Protein AF-0000000068389811 (afdb_homodimer)

Organism: Agrobacterium fabrum (strain C58 / ATCC 33970) (NCBI:txid176299)

Sequence (336 aa):
MSVGRVLLSAFLSLMWLSCAQAGTIAKPQGKPILTISGNITNTNAEGAAQFDRDMLEALGMETVETTTPWHDGRVRFDGVSLAKLMDIVGAKGTSVTAVALNDYVSTIPIEDFKKFNVILAIKLDGNYMTVREKGPLFVIYPYDSDPELQKQTYYSRSAWQVAKLIVEMSVGRVLLSAFLSLMWLSCAQAGTIAKPQGKPILTISGNITNTNAEGAAQFDRDMLEALGMETVETTTPWHDGRVRFDGVSLAKLMDIVGAKGTSVTAVALNDYVSTIPIEDFKKFNVILAIKLDGNYMTVREKGPLFVIYPYDSDPELQKQTYYSRSAWQVAKLIVE

Solvent-accessible surface area (backbone atoms only — not comparable to full-atom values): 18149 Å² total; per-residue (Å²): 138,85,79,76,82,78,76,80,78,80,80,78,79,79,79,78,75,78,71,76,72,54,56,75,48,72,66,54,88,60,71,65,56,35,39,39,32,60,38,51,54,24,39,53,45,94,74,22,29,49,31,12,67,68,58,47,52,72,72,44,69,44,76,44,71,26,52,49,58,86,46,86,59,72,44,40,33,34,17,27,45,43,43,56,51,37,58,69,28,41,57,63,53,61,33,32,38,37,30,19,79,85,65,44,74,31,68,37,56,48,64,49,20,66,77,55,59,22,25,42,23,37,23,49,71,86,34,77,28,44,66,91,67,36,13,56,23,24,40,42,67,44,30,72,79,36,75,82,44,71,37,70,66,51,56,49,46,35,42,47,19,36,37,34,38,35,30,68,136,84,78,77,81,79,80,79,79,80,80,79,79,79,76,79,75,74,70,76,72,54,56,76,48,72,66,54,89,59,70,65,55,37,37,38,32,61,39,51,53,22,37,52,45,93,73,23,31,49,33,12,68,69,59,48,52,70,72,44,69,44,76,46,70,27,53,51,60,86,48,86,57,72,44,41,31,34,18,29,45,43,43,56,52,36,57,69,29,41,57,59,55,59,32,31,38,38,29,19,79,84,65,45,72,30,70,37,56,49,66,48,22,66,78,55,61,22,26,42,23,36,23,50,72,86,35,76,28,43,63,92,68,35,13,58,23,24,41,42,66,44,29,70,79,38,76,82,44,69,36,69,65,51,56,47,45,34,41,48,20,36,37,33,38,34,31,66

InterPro domains:
  IPR000572 Oxidoreductase, molybdopterin-binding domain [PF00174] (66-142)
  IPR036374 Oxidoreductase, molybdopterin-binding domain superfamily [G3DSA:3.90.420.10] (31-145)
  IPR036374 Oxidoreductase, molybdopterin-binding domain superfamily [SSF56524] (46-167)

pLDDT: mean 91.62, std 16.25, range [34.69, 99.0]

Nearest PDB structures (foldseek):
  7kou-assembly3_C  TM=9.919E-01  e=5.050E-27  Agrobacterium fabrum str. C58
  7rkb-assembly1_A  TM=9.880E-01  e=4.237E-22  Klebsiella pneumoniae subsp. pneumoniae SA1
  7kp2-assembly1_A  TM=9.209E-01  e=5.794E-14  Vibrio cholerae O1 biovar El Tor str. N16961
  7kom-assembly1_A  TM=9.185E-01  e=3.572E-13  Vibrio vulnificus CMCP6
  1ogp-assembly3_E  TM=7.228E-01  e=4.321E-06  Arabidopsis thaliana

Foldseek 3Di:
DPPPPPPPDPPPPPPPPPPPPLDEDDDDPDDFQEKEAAQFRYDPDDRIHTDDPVSFVVLPKDKAWADDPVDDPTKIFIGHQVLSVCVNRRFDAQWKWWQAPVRQIDIGGSVCRVVQVKGFTQDIRPHGADVVNLDNTWTDGNCVVDVVCVDPNNVSNTHGRTRYIYGD/DPPPPPPPDPPPPPPPPPPPPLDEDDDDPDDFQEKEAAQFRYDHDDRIHTDDPVSFVVLPKDKAWADDPVDDPIKIFIGHQPLSVCVNRRFDAQWKWWQAPVRQIDIGGSVCRVVQVKGFTQDIRPHGADVVNLDNTWTDGNCVVDVVCVDPNNVSNTHGRTRYIYGD

Radius of gyration: 29.86 Å; Cα contacts (8 Å, |Δi|>4): 702; chains: 2; bounding box: 71×106×104 Å

Structure (mmCIF, N/CA/C/O backbone):
data_AF-0000000068389811-model_v1
#
loop_
_entity.id
_entity.type
_entity.pdbx_description
1 polymer 'Oxidoreductase molybdopterin-binding domain-containing protein'
#
loop_
_atom_site.group_PDB
_atom_site.id
_atom_site.type_symbol
_atom_site.label_atom_id
_atom_site.label_alt_id
_atom_site.label_comp_id
_atom_site.label_asym_id
_atom_site.label_entity_id
_atom_site.label_seq_id
_atom_site.pdbx_PDB_ins_code
_atom_site.Cartn_x
_atom_site.Cartn_y
_atom_site.Cartn_z
_atom_site.occupancy
_atom_site.B_iso_or_equiv
_atom_site.auth_seq_id
_atom_site.auth_comp_id
_atom_site.auth_asym_id
_atom_site.auth_atom_id
_atom_site.pdbx_PDB_model_num
ATOM 1 N N . MET A 1 1 ? 35.062 -23.25 -81.688 1 34.69 1 MET A N 1
ATOM 2 C CA . MET A 1 1 ? 34.688 -22.234 -80.688 1 34.69 1 MET A CA 1
ATOM 3 C C . MET A 1 1 ? 33.469 -22.672 -79.875 1 34.69 1 MET A C 1
ATOM 5 O O . MET A 1 1 ? 32.344 -22.625 -80.375 1 34.69 1 MET A O 1
ATOM 9 N N . SER A 1 2 ? 33.625 -23.797 -78.938 1 42.5 2 SER A N 1
ATOM 10 C CA . SER A 1 2 ? 32.625 -24.453 -78.125 1 42.5 2 SER A CA 1
ATOM 11 C C . SER A 1 2 ? 32.125 -23.547 -77 1 42.5 2 SER A C 1
ATOM 13 O O . SER A 1 2 ? 32.906 -23.016 -76.25 1 42.5 2 SER A O 1
ATOM 15 N N . VAL A 1 3 ? 31.062 -22.75 -77.25 1 49.62 3 VAL A N 1
ATOM 16 C CA . VAL A 1 3 ? 30.328 -21.891 -76.375 1 49.62 3 VAL A CA 1
ATOM 17 C C . VAL A 1 3 ? 29.891 -22.688 -75.125 1 49.62 3 VAL A C 1
ATOM 19 O O . VAL A 1 3 ? 29.172 -23.672 -75.25 1 49.62 3 VAL A O 1
ATOM 22 N N . GLY A 1 4 ? 30.75 -22.75 -74.125 1 47.31 4 GLY A N 1
ATOM 23 C CA . GLY A 1 4 ? 30.438 -23.359 -72.812 1 47.31 4 GLY A CA 1
ATOM 24 C C . GLY A 1 4 ? 29.25 -22.703 -72.125 1 47.31 4 GLY A C 1
ATOM 25 O O . GLY A 1 4 ? 29.203 -21.484 -72 1 47.31 4 GLY A O 1
ATOM 26 N N . ARG A 1 5 ? 28.031 -23.25 -72.25 1 51.25 5 ARG A N 1
ATOM 27 C CA . ARG A 1 5 ? 26.812 -22.844 -71.5 1 51.25 5 ARG A CA 1
ATOM 28 C C . ARG A 1 5 ? 27.062 -22.766 -70 1 51.25 5 ARG A C 1
ATOM 30 O O . ARG A 1 5 ? 27.453 -23.75 -69.375 1 51.25 5 ARG A O 1
ATOM 37 N N . VAL A 1 6 ? 27.5 -21.609 -69.375 1 50.53 6 VAL A N 1
ATOM 38 C CA . VAL A 1 6 ? 27.578 -21.344 -67.938 1 50.53 6 VAL A CA 1
ATOM 39 C C . VAL A 1 6 ? 26.188 -21.484 -67.312 1 50.53 6 VAL A C 1
ATOM 41 O O . VAL A 1 6 ? 25.25 -20.797 -67.75 1 50.53 6 VAL A O 1
ATOM 44 N N . LEU A 1 7 ? 25.75 -22.656 -66.875 1 42.38 7 LEU A N 1
ATOM 45 C CA . LEU A 1 7 ? 24.5 -22.797 -66.125 1 42.38 7 LEU A CA 1
ATOM 46 C C . LEU A 1 7 ? 24.547 -22 -64.812 1 42.38 7 LEU A C 1
ATOM 48 O O . LEU A 1 7 ? 25.484 -22.156 -64.062 1 42.38 7 LEU A O 1
ATOM 52 N N . LEU A 1 8 ? 24.062 -20.781 -64.75 1 50.78 8 LEU A N 1
ATOM 53 C CA . LEU A 1 8 ? 23.875 -19.984 -63.5 1 50.78 8 LEU A CA 1
ATOM 54 C C . LEU A 1 8 ? 22.969 -20.703 -62.531 1 50.78 8 LEU A C 1
ATOM 56 O O . LEU A 1 8 ? 21.828 -21.031 -62.844 1 50.78 8 LEU A O 1
ATOM 60 N N . SER A 1 9 ? 23.516 -21.484 -61.594 1 54.09 9 SER A N 1
ATOM 61 C CA . SER A 1 9 ? 22.734 -22.062 -60.5 1 54.09 9 SER A CA 1
ATOM 62 C C . SER A 1 9 ? 22.109 -20.984 -59.625 1 54.09 9 SER A C 1
ATOM 64 O O . SER A 1 9 ? 22.812 -20.109 -59.125 1 54.09 9 SER A O 1
ATOM 66 N N . ALA A 1 10 ? 20.859 -20.594 -59.75 1 53.94 10 ALA A N 1
ATOM 67 C CA . ALA A 1 10 ? 20.094 -19.734 -58.875 1 53.94 10 ALA A CA 1
ATOM 68 C C . ALA A 1 10 ? 20.031 -20.312 -57.469 1 53.94 10 ALA A C 1
ATOM 70 O O . ALA A 1 10 ? 19.516 -21.422 -57.25 1 53.94 10 ALA A O 1
ATOM 71 N N . PHE A 1 11 ? 20.922 -19.906 -56.5 1 55.22 11 PHE A N 1
ATOM 72 C CA . PHE A 1 11 ? 20.844 -20.188 -55.062 1 55.22 11 PHE A CA 1
ATOM 73 C C . PHE A 1 11 ? 19.578 -19.594 -54.469 1 55.22 11 PHE A C 1
ATOM 75 O O . PHE A 1 11 ? 19.469 -18.375 -54.344 1 55.22 11 PHE A O 1
ATOM 82 N N . LEU A 1 12 ? 18.422 -20.266 -54.531 1 52.75 12 LEU A N 1
ATOM 83 C CA . LEU A 1 12 ? 17.234 -19.844 -53.781 1 52.75 12 LEU A CA 1
ATOM 84 C C . LEU A 1 12 ? 17.516 -19.859 -52.281 1 52.75 12 LEU A C 1
ATOM 86 O O . LEU A 1 12 ? 17.75 -20.938 -51.719 1 52.75 12 LEU A O 1
ATOM 90 N N . SER A 1 13 ? 17.875 -18.781 -51.625 1 57.94 13 SER A N 1
ATOM 91 C CA . SER A 1 13 ? 18 -18.625 -50.188 1 57.94 13 SER A CA 1
ATOM 92 C C . SER A 1 13 ? 16.641 -18.812 -49.5 1 57.94 13 SER A C 1
ATOM 94 O O . SER A 1 13 ? 15.711 -18.047 -49.719 1 57.94 13 SER A O 1
ATOM 96 N N . LEU A 1 14 ? 16.281 -20.062 -49.125 1 55.38 14 LEU A N 1
ATOM 97 C CA . LEU A 1 14 ? 15.125 -20.297 -48.25 1 55.38 14 LEU A CA 1
ATOM 98 C C . LEU A 1 14 ? 15.266 -19.547 -46.938 1 55.38 14 LEU A C 1
ATOM 100 O O . LEU A 1 14 ? 16.156 -19.859 -46.125 1 55.38 14 LEU A O 1
ATOM 104 N N . MET A 1 15 ? 14.82 -18.328 -46.75 1 55.09 15 MET A N 1
ATOM 105 C CA . MET A 1 15 ? 14.672 -17.594 -45.469 1 55.09 15 MET A CA 1
ATOM 106 C C . MET A 1 15 ? 13.797 -18.375 -44.5 1 55.09 15 MET A C 1
ATOM 108 O O . MET A 1 15 ? 12.602 -18.547 -44.719 1 55.09 15 MET A O 1
ATOM 112 N N . TRP A 1 16 ? 14.352 -19.297 -43.656 1 51.31 16 TRP A N 1
ATOM 113 C CA . TRP A 1 16 ? 13.672 -19.891 -42.531 1 51.31 16 TRP A CA 1
ATOM 114 C C . TRP A 1 16 ? 13.102 -18.812 -41.594 1 51.31 16 TRP A C 1
ATOM 116 O O . TRP A 1 16 ? 13.852 -18.094 -40.938 1 51.31 16 TRP A O 1
ATOM 126 N N . LEU A 1 17 ? 11.938 -18.234 -41.875 1 51.5 17 LEU A N 1
ATOM 127 C CA . LEU A 1 17 ? 11.211 -17.453 -40.875 1 51.5 17 LEU A CA 1
ATOM 128 C C . LEU A 1 17 ? 11.047 -18.25 -39.562 1 51.5 17 LEU A C 1
ATOM 130 O O . LEU A 1 17 ? 10.352 -19.281 -39.562 1 51.5 17 LEU A O 1
ATOM 13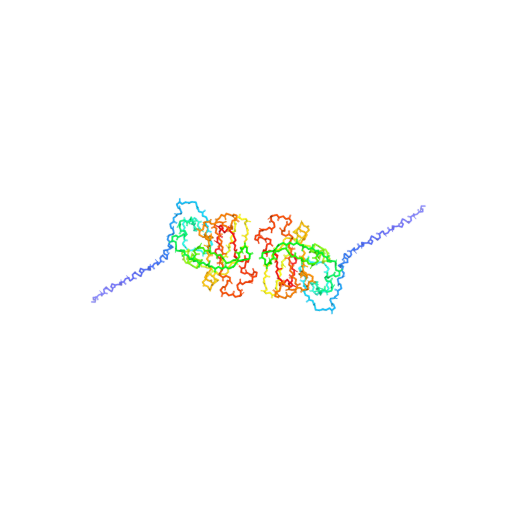4 N N . SER A 1 18 ? 11.992 -18.25 -38.656 1 50.56 18 SER A N 1
ATOM 135 C CA . SER A 1 18 ? 11.758 -18.719 -37.312 1 50.56 18 SER A CA 1
ATOM 136 C C . SER A 1 18 ? 10.453 -18.172 -36.75 1 50.56 18 SER A C 1
ATOM 138 O O . SER A 1 18 ? 10.367 -17 -36.375 1 50.56 18 SER A O 1
ATOM 140 N N . CYS A 1 19 ? 9.359 -18.672 -37.031 1 47.38 19 CYS A N 1
ATOM 141 C CA . CYS A 1 19 ? 8.18 -18.359 -36.219 1 47.38 19 CYS A CA 1
ATOM 142 C C . CYS A 1 19 ? 8.438 -18.641 -34.75 1 47.38 19 CYS A C 1
ATOM 144 O O . CYS A 1 19 ? 8.656 -19.797 -34.375 1 47.38 19 CYS A O 1
ATOM 146 N N . ALA A 1 20 ? 9.078 -17.766 -34 1 50 20 ALA A N 1
ATOM 147 C CA . ALA A 1 20 ? 9.07 -17.891 -32.531 1 50 20 ALA A CA 1
ATOM 148 C C . ALA A 1 20 ? 7.758 -18.5 -32.062 1 50 20 ALA A C 1
ATOM 150 O O . ALA A 1 20 ? 6.691 -17.906 -32.219 1 50 20 ALA A O 1
ATOM 151 N N . GLN A 1 21 ? 7.605 -19.828 -31.984 1 50.16 21 GLN A N 1
ATOM 152 C CA . GLN A 1 21 ? 6.445 -20.547 -31.453 1 50.16 21 GLN A CA 1
ATOM 153 C C . GLN A 1 21 ? 6.023 -19.969 -30.109 1 50.16 21 GLN A C 1
ATOM 155 O O . GLN A 1 21 ? 6.836 -19.875 -29.188 1 50.16 21 GLN A O 1
ATOM 160 N N . ALA A 1 22 ? 5.18 -18.891 -30.094 1 56.91 22 ALA A N 1
ATOM 161 C CA . ALA A 1 22 ? 4.465 -18.625 -28.859 1 56.91 22 ALA A CA 1
ATOM 162 C C . ALA A 1 22 ? 4.113 -19.938 -28.141 1 56.91 22 ALA A C 1
ATOM 164 O O . ALA A 1 22 ? 3.516 -20.828 -28.734 1 56.91 22 ALA A O 1
ATOM 165 N N . GLY A 1 23 ? 4.957 -20.391 -27.188 1 65.44 23 GLY A N 1
ATOM 166 C CA . GLY A 1 23 ? 4.605 -21.609 -26.469 1 65.44 23 GLY A CA 1
ATOM 167 C C . GLY A 1 23 ? 3.16 -21.625 -26.016 1 65.44 23 GLY A C 1
ATOM 168 O O . GLY A 1 23 ? 2.529 -20.578 -25.859 1 65.44 23 GLY A O 1
ATOM 169 N N . THR A 1 24 ? 2.477 -22.672 -26.266 1 83.94 24 THR A N 1
ATOM 170 C CA . THR A 1 24 ? 1.058 -22.797 -25.938 1 83.94 24 THR A CA 1
ATOM 171 C C . THR A 1 24 ? 0.867 -23.234 -24.5 1 83.94 24 THR A C 1
ATOM 173 O O . THR A 1 24 ? 1.521 -24.172 -24.031 1 83.94 24 THR A O 1
ATOM 176 N N . ILE A 1 25 ? 0.219 -22.453 -23.609 1 93.44 25 ILE A N 1
ATOM 177 C CA . ILE A 1 25 ? -0.235 -22.797 -22.266 1 93.44 25 ILE A CA 1
ATOM 178 C C . ILE A 1 25 ? -1.556 -23.562 -22.359 1 93.44 25 ILE A C 1
ATOM 180 O O . ILE A 1 25 ? -2.434 -23.203 -23.141 1 93.44 25 ILE A O 1
ATOM 184 N N . ALA A 1 26 ? -1.635 -24.672 -21.672 1 94.75 26 ALA A N 1
ATOM 185 C CA . ALA A 1 26 ? -2.887 -25.422 -21.641 1 94.75 26 ALA A CA 1
ATOM 186 C C . ALA A 1 26 ? -4.039 -24.547 -21.156 1 94.75 26 ALA A C 1
ATOM 188 O O . ALA A 1 26 ? -3.83 -23.578 -20.422 1 94.75 26 ALA A O 1
ATOM 189 N N . LYS A 1 27 ? -5.246 -24.875 -21.516 1 96.81 27 LYS A N 1
ATOM 190 C CA . LYS A 1 27 ? -6.43 -24.203 -20.984 1 96.81 27 LYS A CA 1
ATOM 191 C C . LYS A 1 27 ? -6.805 -24.734 -19.609 1 96.81 27 LYS A C 1
ATOM 193 O O . LYS A 1 27 ? -6.668 -25.938 -19.344 1 96.81 27 LYS A O 1
ATOM 198 N N . PRO A 1 28 ? -7.328 -23.812 -18.797 1 98.12 28 PRO A N 1
ATOM 199 C CA . PRO A 1 28 ? -7.758 -24.328 -17.484 1 98.12 28 PRO A CA 1
ATOM 200 C C . PRO A 1 28 ? -8.891 -25.344 -17.594 1 98.12 28 PRO A C 1
ATOM 202 O O . PRO A 1 28 ? -9.758 -25.219 -18.453 1 98.12 28 PRO A O 1
ATOM 205 N N . GLN A 1 29 ? -8.852 -26.312 -16.75 1 97.88 29 GLN A N 1
ATOM 206 C CA . GLN A 1 29 ? -9.93 -27.297 -16.672 1 97.88 29 GLN A CA 1
ATOM 207 C C . GLN A 1 29 ? -10.945 -26.906 -15.617 1 97.88 29 GLN A C 1
ATOM 209 O O . GLN A 1 29 ? -12.133 -27.234 -15.734 1 97.88 29 GLN A O 1
ATOM 214 N N . GLY A 1 30 ? -10.445 -26.297 -14.539 1 98.19 30 GLY A N 1
ATOM 215 C CA . GLY A 1 30 ? -11.305 -25.766 -13.5 1 98.19 30 GLY A CA 1
ATOM 216 C C . GLY A 1 30 ? -11.539 -24.266 -13.641 1 98.19 30 GLY A C 1
ATOM 217 O O . GLY A 1 30 ? -11.258 -23.688 -14.688 1 98.19 30 GLY A O 1
ATOM 218 N N . LYS A 1 31 ? -12.086 -23.656 -12.625 1 97.81 31 LYS A N 1
ATOM 219 C CA . LYS A 1 31 ? -12.336 -22.219 -12.617 1 97.81 31 LYS A CA 1
ATOM 220 C C . LYS A 1 31 ? -11.023 -21.438 -12.609 1 97.81 31 LYS A C 1
ATOM 222 O O . LYS A 1 31 ? -10.172 -21.656 -11.742 1 97.81 31 LYS A O 1
ATOM 227 N N . PRO A 1 32 ? -10.867 -20.578 -13.594 1 98.69 32 PRO A N 1
ATOM 228 C CA . PRO A 1 32 ? -9.656 -19.75 -13.547 1 98.69 32 PRO A CA 1
ATOM 229 C C . PRO A 1 32 ? -9.609 -18.844 -12.32 1 98.69 32 PRO A C 1
ATOM 231 O O . PRO A 1 32 ? -10.625 -18.234 -11.961 1 98.69 32 PRO A O 1
ATOM 234 N N . ILE A 1 33 ? -8.445 -18.734 -11.688 1 98.88 33 ILE A N 1
ATOM 235 C CA . ILE A 1 33 ? -8.32 -17.859 -10.516 1 98.88 33 ILE A CA 1
ATOM 236 C C . ILE A 1 33 ? -7.266 -16.797 -10.773 1 98.88 33 ILE A C 1
ATOM 238 O O . ILE A 1 33 ? -7.082 -15.891 -9.953 1 98.88 33 ILE A O 1
ATOM 242 N N . LEU A 1 34 ? -6.543 -16.875 -11.93 1 98.94 34 LEU A N 1
ATOM 243 C CA . LEU A 1 34 ? -5.555 -15.875 -12.32 1 98.94 34 LEU A CA 1
ATOM 244 C C . LEU A 1 34 ? -5.609 -15.602 -13.82 1 98.94 34 LEU A C 1
ATOM 246 O O . LEU A 1 34 ? -5.68 -16.531 -14.617 1 98.94 34 LEU A O 1
ATOM 250 N N . THR A 1 35 ? -5.641 -14.406 -14.156 1 98.94 35 THR A N 1
ATOM 251 C CA . THR A 1 35 ? -5.469 -13.984 -15.539 1 98.94 35 THR A CA 1
ATOM 252 C C . THR A 1 35 ? -4.238 -13.094 -15.688 1 98.94 35 THR A C 1
ATOM 254 O O . THR A 1 35 ? -4.082 -12.125 -14.938 1 98.94 35 THR A O 1
ATOM 257 N N . ILE A 1 36 ? -3.338 -13.43 -16.562 1 98.94 36 ILE A N 1
ATOM 258 C CA . ILE A 1 36 ? -2.168 -12.617 -16.875 1 98.94 36 ILE A CA 1
ATOM 259 C C . ILE A 1 36 ? -2.299 -12.055 -18.297 1 98.94 36 ILE A C 1
ATOM 261 O O . ILE A 1 36 ? -2.619 -12.789 -19.234 1 98.94 36 ILE A O 1
ATOM 265 N N . SER A 1 37 ? -2.117 -10.805 -18.438 1 98.88 37 SER A N 1
ATOM 266 C CA . SER A 1 37 ? -2.238 -10.164 -19.734 1 98.88 37 SER A CA 1
ATOM 267 C C . SER A 1 37 ? -1.157 -9.102 -19.938 1 98.88 37 SER A C 1
ATOM 269 O O . SER A 1 37 ? -0.212 -9.023 -19.141 1 98.88 37 SER A O 1
ATOM 271 N N . GLY A 1 38 ? -1.29 -8.289 -21 1 98.75 38 GLY A N 1
ATOM 272 C CA . GLY A 1 38 ? -0.292 -7.285 -21.328 1 98.75 38 GLY A CA 1
ATOM 273 C C . GLY A 1 38 ? 0.795 -7.805 -22.25 1 98.75 38 GLY A C 1
ATOM 274 O O . GLY A 1 38 ? 0.51 -8.508 -23.219 1 98.75 38 GLY A O 1
ATOM 275 N N . ASN A 1 39 ? 2.072 -7.41 -21.969 1 98.69 39 ASN A N 1
ATOM 276 C CA . ASN A 1 39 ? 3.209 -7.754 -22.812 1 98.69 39 ASN A CA 1
ATOM 277 C C . ASN A 1 39 ? 3.689 -9.18 -22.547 1 98.69 39 ASN A C 1
ATOM 279 O O . ASN A 1 39 ? 4.777 -9.383 -22 1 98.69 39 ASN A O 1
ATOM 283 N N . ILE A 1 40 ? 2.861 -10.164 -23.031 1 98.56 40 ILE A N 1
ATOM 284 C CA . ILE A 1 40 ? 3.195 -11.578 -22.891 1 98.56 40 ILE A CA 1
ATOM 285 C C . ILE A 1 40 ? 3.141 -12.25 -24.266 1 98.56 40 ILE A C 1
ATOM 287 O O . ILE A 1 40 ? 2.424 -11.789 -25.156 1 98.56 40 ILE A O 1
ATOM 291 N N . THR A 1 41 ? 3.879 -13.344 -24.359 1 98 41 THR A N 1
ATOM 292 C CA . THR A 1 41 ? 3.973 -13.977 -25.672 1 98 41 THR A CA 1
ATOM 293 C C . THR A 1 41 ? 3.252 -15.328 -25.672 1 98 41 THR A C 1
ATOM 295 O O . THR A 1 41 ? 2.895 -15.844 -26.734 1 98 41 THR A O 1
ATOM 298 N N . ASN A 1 42 ? 3.096 -15.992 -24.547 1 98.25 42 ASN A N 1
ATOM 299 C CA . ASN A 1 42 ? 2.416 -17.281 -24.438 1 98.25 42 ASN A CA 1
ATOM 300 C C . ASN A 1 42 ? 1.019 -17.125 -23.844 1 98.25 42 ASN A C 1
ATOM 302 O O . ASN A 1 42 ? 0.862 -16.578 -22.75 1 98.25 42 ASN A O 1
ATOM 306 N N . THR A 1 43 ? 0.002 -17.5 -24.578 1 97.69 43 THR A N 1
ATOM 307 C CA . THR A 1 43 ? -1.376 -17.281 -24.156 1 97.69 43 THR A CA 1
ATOM 308 C C . THR A 1 43 ? -2.201 -18.562 -24.328 1 97.69 43 THR A C 1
ATOM 310 O O . THR A 1 43 ? -1.761 -19.5 -24.969 1 97.69 43 THR A O 1
ATOM 313 N N . ASN A 1 44 ? -3.318 -18.609 -23.641 1 98.19 44 ASN A N 1
ATOM 314 C CA . ASN A 1 44 ? -4.293 -19.672 -23.828 1 98.19 44 ASN A CA 1
ATOM 315 C C . ASN A 1 44 ? -5.719 -19.141 -23.859 1 98.19 44 ASN A C 1
ATOM 317 O O . ASN A 1 44 ? -6.684 -19.891 -23.766 1 98.19 44 ASN A O 1
ATOM 321 N N . ALA A 1 45 ? -5.852 -17.875 -23.797 1 96.19 45 ALA A N 1
ATOM 322 C CA . ALA A 1 45 ? -7.066 -17.094 -24.016 1 96.19 45 ALA A CA 1
ATOM 323 C C . ALA A 1 45 ? -6.777 -15.867 -24.875 1 96.19 45 ALA A C 1
ATOM 325 O O . ALA A 1 45 ? -5.617 -15.57 -25.172 1 96.19 45 ALA A O 1
ATOM 326 N N . GLU A 1 46 ? -7.797 -15.242 -25.359 1 94.5 46 GLU A N 1
ATOM 327 C CA . GLU A 1 46 ? -7.605 -14.07 -26.203 1 94.5 46 GLU A CA 1
ATOM 328 C C . GLU A 1 46 ? -6.797 -12.992 -25.484 1 94.5 46 GLU A C 1
ATOM 330 O O . GLU A 1 46 ? -7.305 -12.336 -24.578 1 94.5 46 GLU A O 1
ATOM 335 N N . GLY A 1 47 ? -5.547 -12.891 -25.859 1 95.44 47 GLY A N 1
ATOM 336 C CA . GLY A 1 47 ? -4.66 -11.867 -25.344 1 95.44 47 GLY A CA 1
ATOM 337 C C . GLY A 1 47 ? -4.273 -12.086 -23.891 1 95.44 47 GLY A C 1
ATOM 338 O O . GLY A 1 47 ? -3.812 -11.164 -23.219 1 95.44 47 GLY A O 1
ATOM 339 N N . ALA A 1 48 ? -4.508 -13.281 -23.453 1 98.38 48 ALA A N 1
ATOM 340 C CA . ALA A 1 48 ? -4.27 -13.508 -22.031 1 98.38 48 ALA A CA 1
ATOM 341 C C . ALA A 1 48 ? -3.914 -14.961 -21.75 1 98.38 48 ALA A C 1
ATOM 343 O O . ALA A 1 48 ? -4.074 -15.82 -22.625 1 98.38 48 ALA A O 1
ATOM 344 N N . ALA A 1 49 ? -3.328 -15.188 -20.625 1 98.75 49 ALA A N 1
ATOM 345 C CA . ALA A 1 49 ? -3.129 -16.516 -20.047 1 98.75 49 ALA A CA 1
ATOM 346 C C . ALA A 1 49 ? -3.943 -16.688 -18.766 1 98.75 49 ALA A C 1
ATOM 348 O O . ALA A 1 49 ? -3.84 -15.875 -17.844 1 98.75 49 ALA A O 1
ATOM 349 N N . GLN A 1 50 ? -4.719 -17.703 -18.703 1 98.88 50 GLN A N 1
ATOM 350 C CA . GLN A 1 50 ? -5.547 -18 -17.547 1 98.88 50 GLN A CA 1
ATOM 351 C C . GLN A 1 50 ? -5.086 -19.266 -16.844 1 98.88 50 GLN A C 1
ATOM 353 O O . GLN A 1 50 ? -4.695 -20.234 -17.5 1 98.88 50 GLN A O 1
ATOM 358 N N . PHE A 1 51 ? -5.148 -19.219 -15.547 1 98.88 51 PHE A N 1
ATOM 359 C CA . PHE A 1 51 ? -4.695 -20.344 -14.75 1 98.88 51 PHE A CA 1
ATOM 360 C C . PHE A 1 51 ? -5.734 -20.719 -13.695 1 98.88 51 PHE A C 1
ATOM 362 O O . PHE A 1 51 ? -6.25 -19.844 -12.992 1 98.88 51 PHE A O 1
ATOM 369 N N . ASP A 1 52 ? -6.082 -21.984 -13.641 1 98.81 52 ASP A N 1
ATOM 370 C CA . ASP A 1 52 ? -6.773 -22.484 -12.461 1 98.81 52 ASP A CA 1
ATOM 371 C C . ASP A 1 52 ? -5.777 -22.953 -11.398 1 98.81 52 ASP A C 1
ATOM 373 O O . ASP A 1 52 ? -4.562 -22.891 -11.609 1 98.81 52 ASP A O 1
ATOM 377 N N . ARG A 1 53 ? -6.273 -23.297 -10.281 1 98.75 53 ARG A N 1
ATOM 378 C CA . ARG A 1 53 ? -5.406 -23.625 -9.156 1 98.75 53 ARG A CA 1
ATOM 379 C C . ARG A 1 53 ? -4.477 -24.797 -9.492 1 98.75 53 ARG A C 1
ATOM 381 O O . ARG A 1 53 ? -3.281 -24.75 -9.203 1 98.75 53 ARG A O 1
ATOM 388 N N . ASP A 1 54 ? -4.98 -25.859 -10.102 1 98.38 54 ASP A N 1
ATOM 389 C CA . ASP A 1 54 ? -4.195 -27.047 -10.445 1 98.38 54 ASP A CA 1
ATOM 390 C C . ASP A 1 54 ? -3.043 -26.688 -11.375 1 98.38 54 ASP A C 1
ATOM 392 O O . ASP A 1 54 ? -1.931 -27.188 -11.219 1 98.38 54 ASP A O 1
ATOM 396 N N . MET A 1 55 ? -3.33 -25.859 -12.32 1 98.5 55 MET A N 1
ATOM 397 C CA . MET A 1 55 ? -2.299 -25.406 -13.258 1 98.5 55 MET A CA 1
ATOM 398 C C . MET A 1 55 ? -1.17 -24.703 -12.523 1 98.5 55 MET A C 1
ATOM 400 O O . MET A 1 55 ? 0.007 -24.938 -12.805 1 98.5 55 MET A O 1
ATOM 404 N N . LEU A 1 56 ? -1.528 -23.812 -11.617 1 98.75 56 LEU A N 1
ATOM 405 C CA . LEU A 1 56 ? -0.521 -23.078 -10.875 1 98.75 56 LEU A CA 1
ATOM 406 C C . LEU A 1 56 ? 0.337 -24.016 -10.031 1 98.75 56 LEU A C 1
ATOM 408 O O . LEU A 1 56 ? 1.566 -23.922 -10.047 1 98.75 56 LEU A O 1
ATOM 412 N N . GLU A 1 57 ? -0.284 -24.922 -9.375 1 98.44 57 GLU A N 1
ATOM 413 C CA . GLU A 1 57 ? 0.453 -25.828 -8.508 1 98.44 57 GLU A CA 1
ATOM 414 C C . GLU A 1 57 ? 1.368 -26.734 -9.32 1 98.44 57 GLU A C 1
ATOM 416 O O . GLU A 1 57 ? 2.447 -27.125 -8.859 1 98.44 57 GLU A O 1
ATOM 421 N N . ALA A 1 58 ? 0.959 -27.047 -10.477 1 97.56 58 ALA A N 1
ATOM 422 C CA . ALA A 1 58 ? 1.719 -27.953 -11.344 1 97.56 58 ALA A CA 1
ATOM 423 C C . ALA A 1 58 ? 3.027 -27.312 -11.789 1 97.56 58 ALA A C 1
ATOM 425 O O . ALA A 1 58 ? 3.932 -28 -12.273 1 97.56 58 ALA A O 1
ATOM 426 N N . LEU A 1 59 ? 3.107 -25.984 -11.633 1 96.94 59 LEU A N 1
ATOM 427 C CA . LEU A 1 59 ? 4.32 -25.281 -12.031 1 96.94 59 LEU A CA 1
ATOM 428 C C . LEU A 1 59 ? 5.441 -25.516 -11.023 1 96.94 59 LEU A C 1
ATOM 430 O O . LEU A 1 59 ? 6.605 -25.219 -11.305 1 96.94 59 LEU A O 1
ATOM 434 N N . GLY A 1 60 ? 5.082 -26.078 -9.859 1 97.81 60 GLY A N 1
ATOM 435 C CA . GLY A 1 60 ? 6.027 -26.25 -8.766 1 97.81 60 GLY A CA 1
ATOM 436 C C . GLY A 1 60 ? 5.836 -25.234 -7.645 1 97.81 60 GLY A C 1
ATOM 437 O O . GLY A 1 60 ? 5.926 -24.031 -7.863 1 97.81 60 GLY A O 1
ATOM 438 N N . MET A 1 61 ? 5.598 -25.766 -6.535 1 98.44 61 MET A N 1
ATOM 439 C CA . MET A 1 61 ? 5.332 -24.922 -5.375 1 98.44 61 MET A CA 1
ATOM 440 C C . MET A 1 61 ? 6.625 -24.594 -4.637 1 98.44 61 MET A C 1
ATOM 442 O O . MET A 1 61 ? 7.52 -25.438 -4.531 1 98.44 61 MET A O 1
ATOM 446 N N . GLU A 1 62 ? 6.715 -23.391 -4.215 1 98.75 62 GLU A N 1
ATOM 447 C CA . GLU A 1 62 ? 7.785 -22.906 -3.346 1 98.75 62 GLU A CA 1
ATOM 448 C C . GLU A 1 62 ? 7.238 -22.422 -2.006 1 98.75 62 GLU A C 1
ATOM 450 O O . GLU A 1 62 ? 6.055 -22.094 -1.896 1 98.75 62 GLU A O 1
ATOM 455 N N . THR A 1 63 ? 8.156 -22.406 -1.039 1 98.81 63 THR A N 1
ATOM 456 C CA . THR A 1 63 ? 7.742 -22.062 0.316 1 98.81 63 THR A CA 1
ATOM 457 C C . THR A 1 63 ? 8.461 -20.812 0.794 1 98.81 63 THR A C 1
ATOM 459 O O . THR A 1 63 ? 9.664 -20.656 0.57 1 98.81 63 THR A O 1
ATOM 462 N N . VAL A 1 64 ? 7.719 -19.922 1.354 1 98.88 64 VAL A N 1
ATOM 463 C CA . VAL A 1 64 ? 8.266 -18.766 2.07 1 98.88 64 VAL A CA 1
ATOM 464 C C . VAL A 1 64 ? 7.73 -18.75 3.502 1 98.88 64 VAL A C 1
ATOM 466 O O . VAL A 1 64 ? 6.52 -18.719 3.719 1 98.88 64 VAL A O 1
ATOM 469 N N . GLU A 1 65 ? 8.609 -18.875 4.395 1 98.75 65 GLU A N 1
ATOM 470 C CA . GLU A 1 65 ? 8.266 -18.641 5.793 1 98.75 65 GLU A CA 1
ATOM 471 C C . GLU A 1 65 ? 8.711 -17.25 6.25 1 98.75 65 GLU A C 1
ATOM 473 O O . GLU A 1 65 ? 9.891 -16.906 6.129 1 98.75 65 GLU A O 1
ATOM 478 N N . THR A 1 66 ? 7.789 -16.5 6.691 1 98.81 66 THR A N 1
ATOM 479 C CA . THR A 1 66 ? 8.109 -15.109 7.004 1 98.81 66 THR A CA 1
ATOM 480 C C . THR A 1 66 ? 7.105 -14.531 7.996 1 98.81 66 THR A C 1
ATOM 482 O O . THR A 1 66 ? 6.016 -15.086 8.172 1 98.81 66 THR A O 1
ATOM 485 N N . THR A 1 67 ? 7.445 -13.516 8.719 1 97.75 67 THR A N 1
ATOM 486 C CA . THR A 1 67 ? 6.496 -12.672 9.438 1 97.75 67 THR A CA 1
ATOM 487 C C . THR A 1 67 ? 5.84 -11.672 8.492 1 97.75 67 THR A C 1
ATOM 489 O O . THR A 1 67 ? 6.441 -11.258 7.5 1 97.75 67 THR A O 1
ATOM 492 N N . THR A 1 68 ? 4.57 -11.359 8.727 1 97.19 68 THR A N 1
ATOM 493 C CA . THR A 1 68 ? 3.85 -10.312 8.016 1 97.19 68 THR A CA 1
ATOM 494 C C . THR A 1 68 ? 3.191 -9.344 8.992 1 97.19 68 THR A C 1
ATOM 496 O O . THR A 1 68 ? 2.998 -9.672 10.164 1 97.19 68 THR A O 1
ATOM 499 N N . PRO A 1 69 ? 2.848 -8.164 8.484 1 95.44 69 PRO A N 1
ATOM 500 C CA . PRO A 1 69 ? 2.111 -7.262 9.375 1 95.44 69 PRO A CA 1
ATOM 501 C C . PRO A 1 69 ? 0.7 -7.762 9.68 1 95.44 69 PRO A C 1
ATOM 503 O O . PRO A 1 69 ? 0.051 -7.262 10.602 1 95.44 69 PRO A O 1
ATOM 506 N N . TRP A 1 70 ? 0.256 -8.773 8.945 1 94.69 70 TRP A N 1
ATOM 507 C CA . TRP A 1 70 ? -1.166 -9.102 8.961 1 94.69 70 TRP A CA 1
ATOM 508 C C . TRP A 1 70 ? -1.41 -10.422 9.688 1 94.69 70 TRP A C 1
ATOM 510 O O . TRP A 1 70 ? -2.557 -10.844 9.852 1 94.69 70 TRP A O 1
ATOM 520 N N . HIS A 1 71 ? -0.317 -11.07 10.039 1 94.75 71 HIS A N 1
ATOM 521 C CA . HIS A 1 71 ? -0.419 -12.359 10.719 1 94.75 71 HIS A CA 1
ATOM 522 C C . HIS A 1 71 ? 0.35 -12.352 12.031 1 94.75 71 HIS A C 1
ATOM 524 O O . HIS A 1 71 ? 1.313 -11.602 12.188 1 94.75 71 HIS A O 1
ATOM 530 N N . ASP A 1 72 ? -0.115 -13.211 12.922 1 91.44 72 ASP A N 1
ATOM 531 C CA . ASP A 1 72 ? 0.603 -13.359 14.18 1 91.44 72 ASP A CA 1
ATOM 532 C C . ASP A 1 72 ? 1.798 -14.297 14.023 1 91.44 72 ASP A C 1
ATOM 534 O O . ASP A 1 72 ? 1.638 -15.453 13.641 1 91.44 72 ASP A O 1
ATOM 538 N N . GLY A 1 73 ? 2.971 -13.75 14.266 1 93.12 73 GLY A N 1
ATOM 539 C CA . GLY A 1 73 ? 4.168 -14.578 14.211 1 93.12 73 GLY A CA 1
ATOM 540 C C . GLY A 1 73 ? 4.578 -14.945 12.805 1 93.12 73 GLY A C 1
ATOM 541 O O . GLY A 1 73 ? 4.129 -14.328 11.836 1 93.12 73 GLY A O 1
ATOM 542 N N . ARG A 1 74 ? 5.512 -15.906 12.781 1 97.19 74 ARG A N 1
ATOM 543 C CA . ARG A 1 74 ? 6 -16.422 11.508 1 97.19 74 ARG A CA 1
ATOM 544 C C . ARG A 1 74 ? 5.027 -17.438 10.922 1 97.19 74 ARG A C 1
ATOM 546 O O . ARG A 1 74 ? 4.566 -18.344 11.625 1 97.19 74 ARG A O 1
ATOM 553 N N . VAL A 1 75 ? 4.676 -17.266 9.641 1 98.56 75 VAL A N 1
ATOM 554 C CA . VAL A 1 75 ? 3.73 -18.172 8.984 1 98.56 75 VAL A CA 1
ATOM 555 C C . VAL A 1 75 ? 4.352 -18.719 7.703 1 98.56 75 VAL A C 1
ATOM 557 O O . VAL A 1 75 ? 5.371 -18.219 7.23 1 98.56 75 VAL A O 1
ATOM 560 N N . ARG A 1 76 ? 3.729 -19.766 7.242 1 98.81 76 ARG A N 1
ATOM 561 C CA . ARG A 1 76 ? 4.234 -20.453 6.059 1 98.81 76 ARG A CA 1
ATOM 562 C C . ARG A 1 76 ? 3.316 -20.219 4.859 1 98.81 76 ARG A C 1
ATOM 564 O O . ARG A 1 76 ? 2.121 -20.516 4.926 1 98.81 76 ARG A O 1
ATOM 571 N N . PHE A 1 77 ? 3.881 -19.734 3.826 1 98.94 77 PHE A N 1
ATOM 572 C CA . PHE A 1 77 ? 3.18 -19.594 2.555 1 98.94 77 PHE A CA 1
ATOM 573 C C . PHE A 1 77 ? 3.73 -20.578 1.528 1 98.94 77 PHE A C 1
ATOM 575 O O . PHE A 1 77 ? 4.949 -20.734 1.406 1 98.94 77 PHE A O 1
ATOM 582 N N . ASP A 1 78 ? 2.846 -21.203 0.87 1 98.94 78 ASP A N 1
ATOM 583 C CA . ASP A 1 78 ? 3.203 -22.016 -0.291 1 98.94 78 ASP A CA 1
ATOM 584 C C . ASP A 1 78 ? 2.561 -21.469 -1.562 1 98.94 78 ASP A C 1
ATOM 586 O O . ASP A 1 78 ? 1.375 -21.125 -1.571 1 98.94 78 ASP A O 1
ATOM 590 N N . GLY A 1 79 ? 3.379 -21.344 -2.592 1 98.94 79 GLY A N 1
ATOM 591 C CA . GLY A 1 79 ? 2.881 -20.828 -3.852 1 98.94 79 GLY A CA 1
ATOM 592 C C . GLY A 1 79 ? 3.863 -20.984 -4.996 1 98.94 79 GLY A C 1
ATOM 593 O O . GLY A 1 79 ? 4.746 -21.828 -4.949 1 98.94 79 GLY A O 1
ATOM 594 N N . VAL A 1 80 ? 3.607 -20.281 -6.062 1 98.94 80 VAL A N 1
ATOM 595 C CA . VAL A 1 80 ? 4.418 -20.391 -7.27 1 98.94 80 VAL A CA 1
ATOM 596 C C . VAL A 1 80 ? 5.34 -19.188 -7.398 1 98.94 80 VAL A C 1
ATOM 598 O O . VAL A 1 80 ? 4.945 -18.062 -7.074 1 98.94 80 VAL A O 1
ATOM 601 N N . SER A 1 81 ? 6.57 -19.4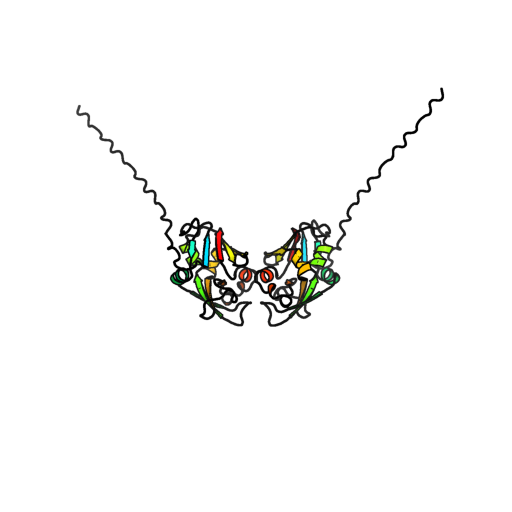53 -7.859 1 98.88 81 SER A N 1
ATOM 602 C CA . SER A 1 81 ? 7.5 -18.359 -8.117 1 98.88 81 SER A CA 1
ATOM 603 C C . SER A 1 81 ? 6.938 -17.406 -9.164 1 98.88 81 SER A C 1
ATOM 605 O O . SER A 1 81 ? 6.543 -17.812 -10.25 1 98.88 81 SER A O 1
ATOM 607 N N . LEU A 1 82 ? 6.973 -16.141 -8.844 1 98.94 82 LEU A N 1
ATOM 608 C CA . LEU A 1 82 ? 6.5 -15.18 -9.836 1 98.94 82 LEU A CA 1
ATOM 609 C C . LEU A 1 82 ? 7.496 -15.047 -10.977 1 98.94 82 LEU A C 1
ATOM 611 O O . LEU A 1 82 ? 7.105 -14.797 -12.117 1 98.94 82 LEU A O 1
ATOM 615 N N . ALA A 1 83 ? 8.781 -15.242 -10.672 1 98.81 83 ALA A N 1
ATOM 616 C CA . ALA A 1 83 ? 9.766 -15.258 -11.75 1 98.81 83 ALA A CA 1
ATOM 617 C C . ALA A 1 83 ? 9.469 -16.375 -12.758 1 98.81 83 ALA A C 1
ATOM 619 O O . ALA A 1 83 ? 9.484 -16.141 -13.969 1 98.81 83 ALA A O 1
ATOM 620 N N . LYS A 1 84 ? 9.18 -17.516 -12.258 1 98.44 84 LYS A N 1
ATOM 621 C CA . LYS A 1 84 ? 8.844 -18.656 -13.125 1 98.44 84 LYS A CA 1
ATOM 622 C C . LYS A 1 84 ? 7.574 -18.375 -13.922 1 98.44 84 LYS A C 1
ATOM 624 O O . LYS A 1 84 ? 7.508 -18.672 -15.117 1 98.44 84 LYS A O 1
ATOM 629 N N . LEU A 1 85 ? 6.598 -17.828 -13.234 1 98.69 85 LEU A N 1
ATOM 630 C CA . LEU A 1 85 ? 5.34 -17.516 -13.906 1 98.69 85 LEU A CA 1
ATOM 631 C C . LEU A 1 85 ? 5.566 -16.531 -15.055 1 98.69 85 LEU A C 1
ATOM 633 O O . LEU A 1 85 ? 4.984 -16.672 -16.125 1 98.69 85 LEU A O 1
ATOM 637 N N . MET A 1 86 ? 6.43 -15.547 -14.836 1 98.75 86 MET A N 1
ATOM 638 C CA . MET A 1 86 ? 6.754 -14.594 -15.891 1 98.75 86 MET A CA 1
ATOM 639 C C . MET A 1 86 ? 7.43 -15.281 -17.078 1 98.75 86 MET A C 1
ATOM 641 O O . MET A 1 86 ? 7.141 -14.977 -18.234 1 98.75 86 MET A O 1
ATOM 645 N N . ASP A 1 87 ? 8.273 -16.234 -16.734 1 98.06 87 ASP A N 1
ATOM 646 C CA . ASP A 1 87 ? 8.945 -16.984 -17.781 1 98.06 87 ASP A CA 1
ATOM 647 C C . ASP A 1 87 ? 7.938 -17.797 -18.594 1 98.06 87 ASP A C 1
ATOM 649 O O . ASP A 1 87 ? 7.996 -17.828 -19.828 1 98.06 87 ASP A O 1
ATOM 653 N N . ILE A 1 88 ? 7.055 -18.406 -17.938 1 97.81 88 ILE A N 1
ATOM 654 C CA . ILE A 1 88 ? 6.09 -19.312 -18.547 1 97.81 88 ILE A CA 1
ATOM 655 C C . ILE A 1 88 ? 5.199 -18.547 -19.516 1 97.81 88 ILE A C 1
ATOM 657 O O . ILE A 1 88 ? 4.891 -19.031 -20.609 1 97.81 88 ILE A O 1
ATOM 661 N N . VAL A 1 89 ? 4.852 -17.312 -19.125 1 98.38 89 VAL A N 1
ATOM 662 C CA . VAL A 1 89 ? 3.938 -16.562 -19.984 1 98.38 89 VAL A CA 1
ATOM 663 C C . VAL A 1 89 ? 4.734 -15.766 -21.016 1 98.38 89 VAL A C 1
ATOM 665 O O . VAL A 1 89 ? 4.152 -15.078 -21.859 1 98.38 89 VAL A O 1
ATOM 668 N N . GLY A 1 90 ? 6.035 -15.875 -20.938 1 98.31 90 GLY A N 1
ATOM 669 C CA . GLY A 1 90 ? 6.863 -15.125 -21.859 1 98.31 90 GLY A CA 1
ATOM 670 C C . GLY A 1 90 ? 6.758 -13.625 -21.688 1 98.31 90 GLY A C 1
ATOM 671 O O . GLY A 1 90 ? 6.617 -12.891 -22.672 1 98.31 90 GLY A O 1
ATOM 672 N N . ALA A 1 91 ? 6.781 -13.18 -20.453 1 98.69 91 ALA A N 1
ATOM 673 C CA . ALA A 1 91 ? 6.637 -11.766 -20.125 1 98.69 91 ALA A CA 1
ATOM 674 C C . ALA A 1 91 ? 7.793 -10.953 -20.703 1 98.69 91 ALA A C 1
ATOM 676 O O . ALA A 1 91 ? 8.953 -11.344 -20.578 1 98.69 91 ALA A O 1
ATOM 677 N N . LYS A 1 92 ? 7.453 -9.797 -21.344 1 97.5 92 LYS A N 1
ATOM 678 C CA . LYS A 1 92 ? 8.43 -8.844 -21.859 1 97.5 92 LYS A CA 1
ATOM 679 C C . LYS A 1 92 ? 8.188 -7.441 -21.312 1 97.5 92 LYS A C 1
ATOM 681 O O . LYS A 1 92 ? 7.488 -6.641 -21.938 1 97.5 92 LYS A O 1
ATOM 686 N N . GLY A 1 93 ? 8.25 -7.199 -20.172 1 97.69 93 GLY A N 1
ATOM 687 C CA . GLY A 1 93 ? 8.047 -5.898 -19.547 1 97.69 93 GLY A CA 1
ATOM 688 C C . GLY A 1 93 ? 8.969 -5.641 -18.375 1 97.69 93 GLY A C 1
ATOM 689 O O . GLY A 1 93 ? 9.867 -6.438 -18.094 1 97.69 93 GLY A O 1
ATOM 690 N N . THR A 1 94 ? 8.812 -4.465 -17.766 1 98.62 94 THR A N 1
ATOM 691 C CA . THR A 1 94 ? 9.664 -4.094 -16.641 1 98.62 94 THR A CA 1
ATOM 692 C C . THR A 1 94 ? 8.859 -4.047 -15.344 1 98.62 94 THR A C 1
ATOM 694 O O . THR A 1 94 ? 9.43 -3.998 -14.25 1 98.62 94 THR A O 1
ATOM 697 N N . SER A 1 95 ? 7.543 -4.051 -15.516 1 98.88 95 SER A N 1
ATOM 698 C CA . SER A 1 95 ? 6.684 -4.016 -14.336 1 98.88 95 SER A CA 1
ATOM 699 C C . SER A 1 95 ? 5.441 -4.875 -14.531 1 98.88 95 SER A C 1
ATOM 701 O O . SER A 1 95 ? 5.098 -5.234 -15.656 1 98.88 95 SER A O 1
ATOM 703 N N . VAL A 1 96 ? 4.891 -5.262 -13.438 1 98.94 96 VAL A N 1
ATOM 704 C CA . VAL A 1 96 ? 3.625 -5.984 -13.398 1 98.94 96 VAL A CA 1
ATOM 705 C C . VAL A 1 96 ? 2.625 -5.23 -12.523 1 98.94 96 VAL A C 1
ATOM 707 O O . VAL A 1 96 ? 2.93 -4.879 -11.383 1 98.94 96 VAL A O 1
ATOM 710 N N . THR A 1 97 ? 1.478 -4.934 -13.094 1 98.94 97 THR A N 1
ATOM 711 C CA . THR A 1 97 ? 0.369 -4.406 -12.305 1 98.94 97 THR A CA 1
ATOM 712 C C . THR A 1 97 ? -0.516 -5.539 -11.789 1 98.94 97 THR A C 1
ATOM 714 O O . THR A 1 97 ? -1.071 -6.309 -12.578 1 98.94 97 THR A O 1
ATOM 717 N N . ALA A 1 98 ? -0.614 -5.648 -10.461 1 98.94 98 ALA A N 1
ATOM 718 C CA . ALA A 1 98 ? -1.501 -6.621 -9.828 1 98.94 98 ALA A CA 1
ATOM 719 C C . ALA A 1 98 ? -2.854 -6 -9.5 1 98.94 98 ALA A C 1
ATOM 721 O O . ALA A 1 98 ? -2.92 -4.895 -8.953 1 98.94 98 ALA A O 1
ATOM 722 N N . VAL A 1 99 ? -3.902 -6.699 -9.867 1 98.94 99 VAL A N 1
ATOM 723 C CA . VAL A 1 99 ? -5.262 -6.254 -9.578 1 98.94 99 VAL A CA 1
ATOM 724 C C . VAL A 1 99 ? -5.973 -7.297 -8.711 1 98.94 99 VAL A C 1
ATOM 726 O O . VAL A 1 99 ? -5.996 -8.484 -9.047 1 98.94 99 VAL A O 1
ATOM 729 N N . ALA A 1 100 ? -6.496 -6.832 -7.59 1 98.88 100 ALA A N 1
ATOM 730 C CA . ALA A 1 100 ? -7.156 -7.723 -6.637 1 98.88 100 ALA A CA 1
ATOM 731 C C . ALA A 1 100 ? -8.656 -7.793 -6.902 1 98.88 100 ALA A C 1
ATOM 733 O O . ALA A 1 100 ? -9.18 -7.07 -7.758 1 98.88 100 ALA A O 1
ATOM 734 N N . LEU A 1 101 ? -9.328 -8.719 -6.223 1 98.56 101 LEU A N 1
ATOM 735 C CA . LEU A 1 101 ? -10.773 -8.93 -6.328 1 98.56 101 LEU A CA 1
ATOM 736 C C . LEU A 1 101 ? -11.539 -7.668 -5.953 1 98.56 101 LEU A C 1
ATOM 738 O O . LEU A 1 101 ? -12.633 -7.43 -6.461 1 98.56 101 LEU A O 1
ATOM 742 N N . ASN A 1 102 ? -10.922 -6.84 -5.117 1 97.56 102 ASN A N 1
ATOM 743 C CA . ASN A 1 102 ? -11.57 -5.598 -4.707 1 97.56 102 ASN A CA 1
ATOM 744 C C . ASN A 1 102 ? -11.055 -4.406 -5.512 1 97.56 102 ASN A C 1
ATOM 746 O O . ASN A 1 102 ? -11.156 -3.26 -5.066 1 97.56 102 ASN A O 1
ATOM 750 N N . ASP A 1 103 ? -10.312 -4.645 -6.531 1 97.75 103 ASP A N 1
ATOM 751 C CA . ASP A 1 103 ? -9.82 -3.67 -7.496 1 97.75 103 ASP A CA 1
ATOM 752 C C . ASP A 1 103 ? -8.617 -2.908 -6.938 1 97.75 103 ASP A C 1
ATOM 754 O O . ASP A 1 103 ? -8.227 -1.87 -7.48 1 97.75 103 ASP A O 1
ATOM 758 N N . TYR A 1 104 ? -8.102 -3.381 -5.75 1 98.44 104 TYR A N 1
ATOM 759 C CA . TYR A 1 104 ? -6.801 -2.865 -5.336 1 98.44 104 TYR A CA 1
ATOM 760 C C . TYR A 1 104 ? -5.762 -3.07 -6.43 1 98.44 104 TYR A C 1
ATOM 762 O O . TYR A 1 104 ? -5.703 -4.137 -7.051 1 98.44 104 TYR A O 1
ATOM 770 N N . VAL A 1 105 ? -4.957 -1.975 -6.613 1 98.56 105 VAL A N 1
ATOM 771 C CA . VAL A 1 105 ? -3.945 -2.027 -7.668 1 98.56 105 VAL A CA 1
ATOM 772 C C . VAL A 1 105 ? -2.568 -1.734 -7.078 1 98.56 105 VAL A C 1
ATOM 774 O O . VAL A 1 105 ? -2.408 -0.792 -6.297 1 98.56 105 VAL A O 1
ATOM 777 N N . SER A 1 106 ? -1.659 -2.576 -7.449 1 98.5 106 SER A N 1
ATOM 778 C CA . SER A 1 106 ? -0.261 -2.318 -7.117 1 98.5 106 SER A CA 1
ATOM 779 C C . SER A 1 106 ? 0.653 -2.645 -8.297 1 98.5 106 SER A C 1
ATOM 781 O O . SER A 1 106 ? 0.394 -3.586 -9.047 1 98.5 106 SER A O 1
ATOM 783 N N . THR A 1 107 ? 1.703 -1.857 -8.422 1 98.62 107 THR A N 1
ATOM 784 C CA . THR A 1 107 ? 2.695 -2.104 -9.461 1 98.62 107 THR A CA 1
ATOM 785 C C . THR A 1 107 ? 3.994 -2.627 -8.852 1 98.62 107 THR A C 1
ATOM 787 O O . THR A 1 107 ? 4.523 -2.041 -7.91 1 98.62 107 THR A O 1
ATOM 790 N N . ILE A 1 108 ? 4.496 -3.701 -9.406 1 98.88 108 ILE A N 1
ATOM 791 C CA . ILE A 1 108 ? 5.676 -4.395 -8.906 1 98.88 108 ILE A CA 1
ATOM 792 C C . ILE A 1 108 ? 6.746 -4.449 -9.992 1 98.88 108 ILE A C 1
ATOM 794 O O . ILE A 1 108 ? 6.477 -4.891 -11.117 1 98.88 108 ILE A O 1
ATOM 798 N N . PRO A 1 109 ? 7.965 -4.004 -9.711 1 98.88 109 PRO A N 1
ATOM 799 C CA . PRO A 1 109 ? 9.031 -4.246 -10.68 1 98.88 109 PRO A CA 1
ATOM 800 C C . PRO A 1 109 ? 9.281 -5.73 -10.93 1 98.88 109 PRO A C 1
ATOM 802 O O . PRO A 1 109 ? 9.391 -6.508 -9.977 1 98.88 109 PRO A O 1
ATOM 805 N N . ILE A 1 110 ? 9.406 -6.105 -12.18 1 98.75 110 ILE A N 1
ATOM 806 C CA . ILE A 1 110 ? 9.602 -7.512 -12.516 1 98.75 110 ILE A CA 1
ATOM 807 C C . ILE A 1 110 ? 10.898 -8.016 -11.883 1 98.75 110 ILE A C 1
ATOM 809 O O . ILE A 1 110 ? 10.977 -9.172 -11.453 1 98.75 110 ILE A O 1
ATOM 813 N N . GLU A 1 111 ? 11.867 -7.141 -11.734 1 98.56 111 GLU A N 1
ATOM 814 C CA . GLU A 1 111 ? 13.164 -7.523 -11.172 1 98.56 111 GLU A CA 1
ATOM 815 C C . GLU A 1 111 ? 13.016 -8.008 -9.727 1 98.56 111 GLU A C 1
ATOM 817 O O . GLU A 1 111 ? 13.859 -8.758 -9.234 1 98.56 111 GLU A O 1
ATOM 822 N N . ASP A 1 112 ? 12.008 -7.527 -9.039 1 98.75 112 ASP A N 1
ATOM 823 C CA . ASP A 1 112 ? 11.773 -7.957 -7.664 1 98.75 112 ASP A CA 1
ATOM 824 C C . ASP A 1 112 ? 11.602 -9.469 -7.582 1 98.75 112 ASP A C 1
ATOM 826 O O . ASP A 1 112 ? 12.039 -10.102 -6.613 1 98.75 112 ASP A O 1
ATOM 830 N N . PHE A 1 113 ? 10.953 -10.039 -8.602 1 98.88 113 PHE A N 1
ATOM 831 C CA . PHE A 1 113 ? 10.531 -11.43 -8.531 1 98.88 113 PHE A CA 1
ATOM 832 C C . PHE A 1 113 ? 11.742 -12.352 -8.367 1 98.88 113 PHE A C 1
ATOM 834 O O . PHE A 1 113 ? 11.758 -13.211 -7.488 1 98.88 113 PHE A O 1
ATOM 841 N N . LYS A 1 114 ? 12.727 -12.117 -9.188 1 98.31 114 LYS A N 1
ATOM 842 C CA . LYS A 1 114 ? 13.938 -12.938 -9.094 1 98.31 114 LYS A CA 1
ATOM 843 C C . LYS A 1 114 ? 14.828 -12.477 -7.941 1 98.31 114 LYS A C 1
ATOM 845 O O . LYS A 1 114 ? 15.352 -13.305 -7.191 1 98.31 114 LYS A O 1
ATOM 850 N N . LYS A 1 115 ? 14.953 -11.188 -7.754 1 98.44 115 LYS A N 1
ATOM 851 C CA . LYS A 1 115 ? 15.867 -10.617 -6.762 1 98.44 115 LYS A CA 1
ATOM 852 C C . LYS A 1 115 ? 15.5 -11.078 -5.355 1 98.44 115 LYS A C 1
ATOM 854 O O . LYS A 1 115 ? 16.375 -11.359 -4.539 1 98.44 115 LYS A O 1
ATOM 859 N N . PHE A 1 116 ? 14.156 -11.156 -5.086 1 98.69 116 PHE A N 1
ATOM 860 C CA . PHE A 1 116 ? 13.742 -11.391 -3.709 1 98.69 116 PHE A CA 1
ATOM 861 C C . PHE A 1 116 ? 13.008 -12.719 -3.588 1 98.69 116 PHE A C 1
ATOM 863 O O . PHE A 1 116 ? 12.492 -13.055 -2.518 1 98.69 116 PHE A O 1
ATOM 870 N N . ASN A 1 117 ? 12.938 -13.461 -4.703 1 98.31 117 ASN A N 1
ATOM 871 C CA . ASN A 1 117 ? 12.242 -14.742 -4.699 1 98.31 117 ASN A CA 1
ATOM 872 C C . ASN A 1 117 ? 10.789 -14.586 -4.262 1 98.31 117 ASN A C 1
ATOM 874 O O . ASN A 1 117 ? 10.328 -15.273 -3.346 1 98.31 117 ASN A O 1
ATOM 878 N N . VAL A 1 118 ? 10.07 -13.664 -4.891 1 98.94 118 VAL A N 1
ATOM 879 C CA . VAL A 1 118 ? 8.672 -13.383 -4.586 1 98.94 118 VAL A CA 1
ATOM 880 C C . VAL A 1 118 ? 7.789 -14.516 -5.102 1 98.94 118 VAL A C 1
ATOM 882 O O . VAL A 1 118 ? 7.988 -15.008 -6.215 1 98.94 118 VAL A O 1
ATOM 885 N N . ILE A 1 119 ? 6.801 -14.898 -4.281 1 98.94 119 ILE A N 1
ATOM 886 C CA . ILE A 1 119 ? 5.902 -15.961 -4.723 1 98.94 119 ILE A CA 1
ATOM 887 C C . ILE 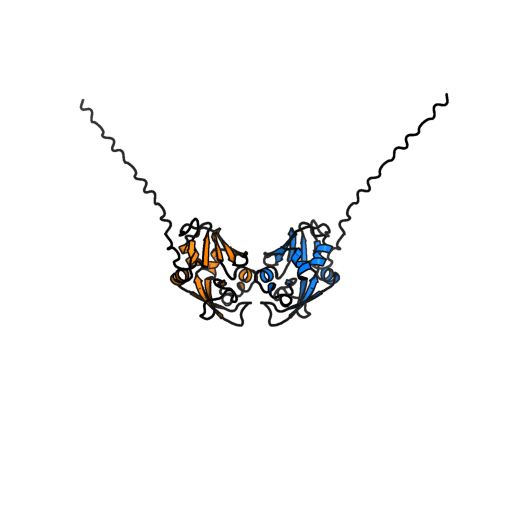A 1 119 ? 4.473 -15.43 -4.785 1 98.94 119 ILE A C 1
ATOM 889 O O . ILE A 1 119 ? 4.156 -14.406 -4.176 1 98.94 119 ILE A O 1
ATOM 893 N N . LEU A 1 120 ? 3.738 -16.031 -5.637 1 99 120 LEU A N 1
ATOM 894 C CA . LEU A 1 120 ? 2.283 -15.945 -5.57 1 99 120 LEU A CA 1
ATOM 895 C C . LEU A 1 120 ? 1.711 -17.078 -4.727 1 99 120 LEU A C 1
ATOM 897 O O . LEU A 1 120 ? 1.59 -18.203 -5.203 1 99 120 LEU A O 1
ATOM 901 N N . ALA A 1 121 ? 1.379 -16.766 -3.537 1 98.94 121 ALA A N 1
ATOM 902 C CA . ALA A 1 121 ? 0.986 -17.766 -2.549 1 98.94 121 ALA A CA 1
ATOM 903 C C . ALA A 1 121 ? -0.427 -18.266 -2.816 1 98.94 121 ALA A C 1
ATOM 905 O O . ALA A 1 121 ? -1.309 -17.5 -3.205 1 98.94 121 ALA A O 1
ATOM 906 N N . ILE A 1 122 ? -0.574 -19.516 -2.529 1 98.94 122 ILE A N 1
ATOM 907 C CA . ILE A 1 122 ? -1.84 -20.219 -2.699 1 98.94 122 ILE A CA 1
ATOM 908 C C . ILE A 1 122 ? -2.312 -20.766 -1.354 1 98.94 122 ILE A C 1
ATOM 910 O O . ILE A 1 122 ? -3.512 -20.766 -1.069 1 98.94 122 ILE A O 1
ATOM 914 N N . LYS A 1 123 ? -1.365 -21.141 -0.505 1 98.94 123 LYS A N 1
ATOM 915 C CA . LYS A 1 123 ? -1.67 -21.734 0.792 1 98.94 123 LYS A CA 1
ATOM 916 C C . LYS A 1 123 ? -1.025 -20.953 1.927 1 98.94 123 LYS A C 1
ATOM 918 O O . LYS A 1 123 ? 0.068 -20.406 1.767 1 98.94 123 LYS A O 1
ATOM 923 N N . LEU A 1 124 ? -1.724 -20.922 2.99 1 98.88 124 LEU A N 1
ATOM 924 C CA . LEU A 1 124 ? -1.266 -20.422 4.281 1 98.88 124 LEU A CA 1
ATOM 925 C C . LEU A 1 124 ? -1.301 -21.516 5.336 1 98.88 124 LEU A C 1
ATOM 927 O O . LEU A 1 124 ? -2.359 -22.094 5.609 1 98.88 124 LEU A O 1
ATOM 931 N N . ASP A 1 125 ? -0.099 -21.844 5.809 1 98.62 125 ASP A N 1
ATOM 932 C CA . ASP A 1 125 ? 0.054 -22.891 6.816 1 98.62 125 ASP A CA 1
ATOM 933 C C . ASP A 1 125 ? -0.619 -24.188 6.363 1 98.62 125 ASP A C 1
ATOM 935 O O . ASP A 1 125 ? -1.372 -24.797 7.125 1 98.62 125 ASP A O 1
ATOM 939 N N . GLY A 1 126 ? -0.447 -24.453 5.184 1 98.5 126 GLY A N 1
ATOM 940 C CA . GLY A 1 126 ? -0.807 -25.75 4.641 1 98.5 126 GLY A CA 1
ATOM 941 C C . GLY A 1 126 ? -2.213 -25.797 4.074 1 98.5 126 GLY A C 1
ATOM 942 O O . GLY A 1 126 ? -2.602 -26.781 3.432 1 98.5 126 GLY A O 1
ATOM 943 N N . ASN A 1 127 ? -2.938 -24.75 4.242 1 98.75 127 ASN A N 1
ATOM 944 C CA . ASN A 1 127 ? -4.324 -24.734 3.783 1 98.75 127 ASN A CA 1
ATOM 945 C C . ASN A 1 127 ? -4.527 -23.703 2.67 1 98.75 127 ASN A C 1
ATOM 947 O O . ASN A 1 127 ? -3.939 -22.625 2.699 1 98.75 127 ASN A O 1
ATOM 951 N N . TYR A 1 128 ? -5.402 -24.078 1.737 1 98.88 128 TYR A N 1
ATOM 952 C CA . TYR A 1 128 ? -5.758 -23.109 0.706 1 98.88 128 TYR A CA 1
ATOM 953 C C . TYR A 1 128 ? -6.324 -21.828 1.324 1 98.88 128 TYR A C 1
ATOM 955 O O . TYR A 1 128 ? -7.199 -21.891 2.193 1 98.88 128 TYR A O 1
ATOM 963 N N . MET A 1 129 ? -5.82 -20.719 0.825 1 98.81 129 MET A N 1
ATOM 964 C CA . MET A 1 129 ? -6.277 -19.453 1.385 1 98.81 129 MET A CA 1
ATOM 965 C C . MET A 1 129 ? -7.66 -19.094 0.854 1 98.81 129 MET A C 1
ATOM 967 O O . MET A 1 129 ? -7.891 -19.109 -0.357 1 98.81 129 MET A O 1
ATOM 971 N N . THR A 1 130 ? -8.531 -18.766 1.749 1 98.31 130 THR A N 1
ATOM 972 C CA . THR A 1 130 ? -9.828 -18.203 1.382 1 98.31 130 THR A CA 1
ATOM 973 C C . THR A 1 130 ? -9.727 -16.703 1.146 1 98.31 130 THR A C 1
ATOM 975 O O . THR A 1 130 ? -8.688 -16.094 1.416 1 98.31 130 THR A O 1
ATOM 978 N N . VAL A 1 131 ? -10.805 -16.156 0.636 1 97.69 131 VAL A N 1
ATOM 979 C CA . VAL A 1 131 ? -10.828 -14.711 0.408 1 97.69 131 VAL A CA 1
ATOM 980 C C . VAL A 1 131 ? -10.625 -13.977 1.73 1 97.69 131 VAL A C 1
ATOM 982 O O . VAL A 1 131 ? -9.922 -12.969 1.783 1 97.69 131 VAL A O 1
ATOM 985 N N . ARG A 1 132 ? -11.109 -14.453 2.836 1 94.94 132 ARG A N 1
ATOM 986 C CA . ARG A 1 132 ? -10.984 -13.852 4.16 1 94.94 132 ARG A CA 1
ATOM 987 C C . ARG A 1 132 ? -9.539 -13.898 4.645 1 94.94 132 ARG A C 1
ATOM 989 O O . ARG A 1 132 ? -9.109 -13.039 5.41 1 94.94 132 ARG A O 1
ATOM 996 N N . GLU A 1 133 ? -8.844 -14.883 4.145 1 96.94 133 GLU A N 1
ATOM 997 C CA . GLU A 1 133 ? -7.434 -15.055 4.496 1 96.94 133 GLU A CA 1
ATOM 998 C C . GLU A 1 133 ? -6.52 -14.438 3.445 1 96.94 133 GLU A C 1
ATOM 1000 O O . GLU A 1 133 ? -5.383 -14.875 3.262 1 96.94 133 GLU A O 1
ATOM 1005 N N . LYS A 1 134 ? -7.059 -13.602 2.658 1 97.94 134 LYS A N 1
ATOM 1006 C CA . LYS A 1 134 ? -6.293 -12.82 1.689 1 97.94 134 LYS A CA 1
ATOM 1007 C C . LYS A 1 134 ? -5.984 -13.641 0.442 1 97.94 134 LYS A C 1
ATOM 1009 O O . LYS A 1 134 ? -5.07 -13.312 -0.315 1 97.94 134 LYS A O 1
ATOM 1014 N N . GLY A 1 135 ? -6.719 -14.75 0.279 1 98.69 135 GLY A N 1
ATOM 1015 C CA . GLY A 1 135 ? -6.637 -15.562 -0.921 1 98.69 135 GLY A CA 1
ATOM 1016 C C . GLY A 1 135 ? -7.629 -15.156 -1.994 1 98.69 135 GLY A C 1
ATOM 1017 O O . GLY A 1 135 ? -8.328 -14.148 -1.846 1 98.69 135 GLY A O 1
ATOM 1018 N N . PRO A 1 136 ? -7.617 -15.922 -3.117 1 98.81 136 PRO A N 1
ATOM 1019 C CA . PRO A 1 136 ? -6.973 -17.219 -3.346 1 98.81 136 PRO A CA 1
ATOM 1020 C C . PRO A 1 136 ? -5.484 -17.078 -3.674 1 98.81 136 PRO A C 1
ATOM 1022 O O . PRO A 1 136 ? -4.75 -18.078 -3.635 1 98.81 136 PRO A O 1
ATOM 1025 N N . LEU A 1 137 ? -5.141 -15.898 -4.027 1 98.94 137 LEU A N 1
ATOM 1026 C CA . LEU A 1 137 ? -3.744 -15.648 -4.371 1 98.94 137 LEU A CA 1
ATOM 1027 C C . LEU A 1 137 ? -3.219 -14.414 -3.645 1 98.94 137 LEU A C 1
ATOM 1029 O O . LEU A 1 137 ? -3.924 -13.406 -3.533 1 98.94 137 LEU A O 1
ATOM 1033 N N . PHE A 1 138 ? -2.045 -14.484 -3.129 1 98.94 138 PHE A N 1
ATOM 1034 C CA . PHE A 1 138 ? -1.422 -13.438 -2.324 1 98.94 138 PHE A CA 1
ATOM 1035 C C . PHE A 1 138 ? 0.042 -13.258 -2.707 1 98.94 138 PHE A C 1
ATOM 1037 O O . PHE A 1 138 ? 0.823 -14.211 -2.662 1 98.94 138 PHE A O 1
ATOM 1044 N N . VAL A 1 139 ? 0.448 -12.047 -3.148 1 99 139 VAL A N 1
ATOM 1045 C CA . VAL A 1 139 ? 1.853 -11.781 -3.441 1 99 139 VAL A CA 1
ATOM 1046 C C . VAL A 1 139 ? 2.65 -11.727 -2.141 1 99 139 VAL A C 1
ATOM 1048 O O . VAL A 1 139 ? 2.342 -10.938 -1.245 1 99 139 VAL A O 1
ATOM 1051 N N . ILE A 1 140 ? 3.697 -12.523 -2.041 1 98.94 140 ILE A N 1
ATOM 1052 C CA . ILE A 1 140 ? 4.426 -12.617 -0.78 1 98.94 140 ILE A CA 1
ATOM 1053 C C . ILE A 1 140 ? 5.922 -12.445 -1.034 1 98.94 140 ILE A C 1
ATOM 1055 O O . ILE A 1 140 ? 6.504 -13.164 -1.849 1 98.94 140 ILE A O 1
ATOM 1059 N N . TYR A 1 141 ? 6.484 -11.43 -0.425 1 98.94 141 TYR A N 1
ATOM 1060 C CA . TYR A 1 141 ? 7.93 -11.281 -0.261 1 98.94 141 TYR A CA 1
ATOM 1061 C C . TYR A 1 141 ? 8.414 -12.031 0.973 1 98.94 141 TYR A C 1
ATOM 1063 O O . TYR A 1 141 ? 7.652 -12.25 1.918 1 98.94 141 TYR A O 1
ATOM 1071 N N . PRO A 1 142 ? 9.641 -12.484 0.969 1 98.88 142 PRO A N 1
ATOM 1072 C CA . PRO A 1 142 ? 10.219 -13.008 2.207 1 98.88 142 PRO A CA 1
ATOM 1073 C C . PRO A 1 142 ? 10.727 -11.898 3.135 1 98.88 142 PRO A C 1
ATOM 1075 O O . PRO A 1 142 ? 11.93 -11.68 3.238 1 98.88 142 PRO A O 1
ATOM 1078 N N . TYR A 1 143 ? 9.898 -11.312 3.898 1 98.56 143 TYR A N 1
ATOM 1079 C CA . TYR A 1 143 ? 10.148 -10.062 4.617 1 98.56 143 TYR A CA 1
ATOM 1080 C C . TYR A 1 143 ? 11.266 -10.242 5.641 1 98.56 143 TYR A C 1
ATOM 1082 O O . TYR A 1 143 ? 11.992 -9.289 5.941 1 98.56 143 TYR A O 1
ATOM 1090 N N . ASP A 1 144 ? 11.445 -11.453 6.102 1 98.25 144 ASP A N 1
ATOM 1091 C CA . ASP A 1 144 ? 12.43 -11.695 7.152 1 98.25 144 ASP A CA 1
ATOM 1092 C C . ASP A 1 144 ? 13.828 -11.883 6.562 1 98.25 144 ASP A C 1
ATOM 1094 O O . ASP A 1 144 ? 14.82 -11.906 7.297 1 98.25 144 ASP A O 1
ATOM 1098 N N . SER A 1 145 ? 13.883 -11.992 5.262 1 97.75 145 SER A N 1
ATOM 1099 C CA . SER A 1 145 ? 15.164 -12.289 4.629 1 97.75 145 SER A CA 1
ATOM 1100 C C . SER A 1 145 ? 16.047 -11.047 4.559 1 97.75 145 SER A C 1
ATOM 1102 O O . SER A 1 145 ? 17.266 -11.148 4.445 1 97.75 145 SER A O 1
ATOM 1104 N N . ASP A 1 146 ? 15.484 -9.875 4.555 1 96.56 146 ASP A N 1
ATOM 1105 C CA . ASP A 1 146 ? 16.156 -8.586 4.469 1 96.56 146 ASP A CA 1
ATOM 1106 C C . ASP A 1 146 ? 15.367 -7.5 5.188 1 96.56 146 ASP A C 1
ATOM 1108 O O . ASP A 1 146 ? 14.203 -7.254 4.859 1 96.56 146 ASP A O 1
ATOM 1112 N N . PRO A 1 147 ? 16.031 -6.859 6.113 1 94.94 147 PRO A N 1
ATOM 1113 C CA . PRO A 1 147 ? 15.32 -5.793 6.824 1 94.94 147 PRO A CA 1
ATOM 1114 C C . PRO A 1 147 ? 14.75 -4.738 5.887 1 94.94 147 PRO A C 1
ATOM 1116 O O . PRO A 1 147 ? 13.734 -4.113 6.203 1 94.94 147 PRO A O 1
ATOM 1119 N N . GLU A 1 148 ? 15.352 -4.613 4.715 1 95.12 148 GLU A N 1
ATOM 1120 C CA . GLU A 1 148 ? 14.914 -3.613 3.746 1 95.12 148 GLU A CA 1
ATOM 1121 C C . GLU A 1 148 ? 13.531 -3.955 3.189 1 95.12 148 GLU A C 1
ATOM 1123 O O . GLU A 1 148 ? 12.859 -3.096 2.623 1 95.12 148 GLU A O 1
ATOM 1128 N N . LEU A 1 149 ? 13.148 -5.203 3.367 1 98 149 LEU A N 1
ATOM 1129 C CA . LEU A 1 149 ? 11.859 -5.637 2.83 1 98 149 LEU A CA 1
ATOM 1130 C C . LEU A 1 149 ? 10.727 -5.312 3.799 1 98 149 LEU A C 1
ATOM 1132 O O . LEU A 1 149 ? 9.555 -5.477 3.465 1 98 149 LEU A O 1
ATOM 1136 N N . GLN A 1 150 ? 11.125 -4.84 4.992 1 95.94 150 GLN A N 1
ATOM 1137 C CA . GLN A 1 150 ? 10.125 -4.492 5.996 1 95.94 150 GLN A CA 1
ATOM 1138 C C . GLN A 1 150 ? 9.781 -3.008 5.945 1 95.94 150 GLN A C 1
ATOM 1140 O O . GLN A 1 150 ? 9.82 -2.32 6.965 1 95.94 150 GLN A O 1
ATOM 1145 N N . LYS A 1 151 ? 9.477 -2.586 4.719 1 96.12 151 LYS A N 1
ATOM 1146 C CA . LYS A 1 151 ? 9.055 -1.217 4.434 1 96.12 151 LYS A CA 1
ATOM 1147 C C . LYS A 1 151 ? 7.688 -1.188 3.76 1 96.12 151 LYS A C 1
ATOM 1149 O O . LYS A 1 151 ? 7.266 -2.178 3.156 1 96.12 151 LYS A O 1
ATOM 1154 N N . GLN A 1 152 ? 7.074 -0.012 3.846 1 96.94 152 GLN A N 1
ATOM 1155 C CA . GLN A 1 152 ? 5.723 0.128 3.309 1 96.94 152 GLN A CA 1
ATOM 1156 C C . GLN A 1 152 ? 5.688 -0.202 1.818 1 96.94 152 GLN A C 1
ATOM 1158 O O . GLN A 1 152 ? 4.699 -0.747 1.321 1 96.94 152 GLN A O 1
ATOM 1163 N N . THR A 1 153 ? 6.82 0.07 1.152 1 97.94 153 THR A N 1
ATOM 1164 C CA . THR A 1 153 ? 6.914 -0.182 -0.281 1 97.94 153 THR A CA 1
ATOM 1165 C C . THR A 1 153 ? 6.605 -1.644 -0.595 1 97.94 153 THR A C 1
ATOM 1167 O O . THR A 1 153 ? 5.734 -1.937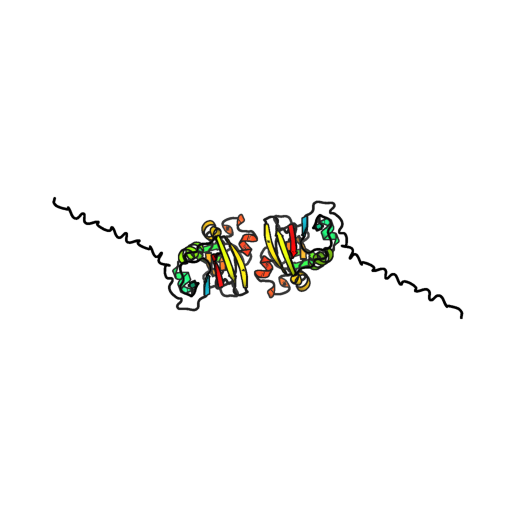 -1.415 1 97.94 153 THR A O 1
ATOM 1170 N N . TYR A 1 154 ? 7.195 -2.518 0.085 1 98.5 154 TYR A N 1
ATOM 1171 C CA . TYR A 1 154 ? 7.059 -3.936 -0.231 1 98.5 154 TYR A CA 1
ATOM 1172 C C . TYR A 1 154 ? 5.758 -4.496 0.326 1 98.5 154 TYR A C 1
ATOM 1174 O O . TYR A 1 154 ? 5.152 -5.391 -0.27 1 98.5 154 TYR A O 1
ATOM 1182 N N . TYR A 1 155 ? 5.277 -3.93 1.434 1 98.44 155 TYR A N 1
ATOM 1183 C CA . TYR A 1 155 ? 3.975 -4.332 1.948 1 98.44 155 TYR A CA 1
ATOM 1184 C C . TYR A 1 155 ? 2.861 -3.93 0.988 1 98.44 155 TYR A C 1
ATOM 1186 O O . TYR A 1 155 ? 1.935 -4.707 0.744 1 98.44 155 TYR A O 1
ATOM 1194 N N . SER A 1 156 ? 2.994 -2.766 0.389 1 98.38 156 SER A N 1
ATOM 1195 C CA . SER A 1 156 ? 1.975 -2.297 -0.542 1 98.38 156 SER A CA 1
ATOM 1196 C C . SER A 1 156 ? 2.035 -3.061 -1.86 1 98.38 156 SER A C 1
ATOM 1198 O O . SER A 1 156 ? 1.013 -3.24 -2.525 1 98.38 156 SER A O 1
ATOM 1200 N N . ARG A 1 157 ? 3.223 -3.525 -2.199 1 98.75 157 ARG A N 1
ATOM 1201 C CA . ARG A 1 157 ? 3.387 -4.328 -3.408 1 98.75 157 ARG A CA 1
ATOM 1202 C C . ARG A 1 157 ? 2.797 -5.723 -3.223 1 98.75 157 ARG A C 1
ATOM 1204 O O . ARG A 1 157 ? 2.471 -6.398 -4.203 1 98.75 157 ARG A O 1
ATOM 1211 N N . SER A 1 158 ? 2.6 -6.145 -2.029 1 98.75 158 SER A N 1
ATOM 1212 C CA . SER A 1 158 ? 2.104 -7.477 -1.699 1 98.75 158 SER A CA 1
ATOM 1213 C C . SER A 1 158 ? 0.581 -7.531 -1.758 1 98.75 158 SER A C 1
ATOM 1215 O O . SER A 1 158 ? -0.081 -7.668 -0.727 1 98.75 158 SER A O 1
ATOM 1217 N N . ALA A 1 159 ? 0.066 -7.512 -2.984 1 98.88 159 ALA A N 1
ATOM 1218 C CA . ALA A 1 159 ? -1.379 -7.484 -3.195 1 98.88 159 ALA A CA 1
ATOM 1219 C C . ALA A 1 159 ? -2.033 -8.766 -2.688 1 98.88 159 ALA A C 1
ATOM 1221 O O . ALA A 1 159 ? -1.562 -9.867 -2.979 1 98.88 159 ALA A O 1
ATOM 1222 N N . TRP A 1 160 ? -3.1 -8.562 -1.905 1 98.44 160 TRP A N 1
ATOM 1223 C CA . TRP A 1 160 ? -3.99 -9.656 -1.531 1 98.44 160 TRP A CA 1
ATOM 1224 C C . TRP A 1 160 ? -5.035 -9.906 -2.615 1 98.44 160 TRP A C 1
ATOM 1226 O O . TRP A 1 160 ? -5.367 -9 -3.383 1 98.44 160 TRP A O 1
ATOM 1236 N N . GLN A 1 161 ? -5.535 -11.242 -2.648 1 98.81 161 GLN A N 1
ATOM 1237 C CA . GLN A 1 161 ? -6.688 -11.602 -3.471 1 98.81 161 GLN A CA 1
ATOM 1238 C C . GLN A 1 161 ? -6.438 -11.266 -4.938 1 98.81 161 GLN A C 1
ATOM 1240 O O . GLN A 1 161 ? -7.328 -10.773 -5.629 1 98.81 161 GLN A O 1
ATOM 1245 N N . VAL A 1 162 ? -5.223 -11.516 -5.363 1 98.94 162 VAL A N 1
ATOM 1246 C CA . VAL A 1 162 ? -4.84 -11.195 -6.734 1 98.94 162 VAL A CA 1
ATOM 1247 C C . VAL A 1 162 ? -5.723 -11.961 -7.715 1 98.94 162 VAL A C 1
ATOM 1249 O O . VAL A 1 162 ? -5.941 -13.164 -7.551 1 98.94 162 VAL A O 1
ATOM 1252 N N . ALA A 1 163 ? -6.242 -11.203 -8.703 1 98.94 163 ALA A N 1
ATOM 1253 C CA . ALA A 1 163 ? -7.066 -11.797 -9.758 1 98.94 163 ALA A CA 1
ATOM 1254 C C . ALA A 1 163 ? -6.391 -11.672 -11.117 1 98.94 163 ALA A C 1
ATOM 1256 O O . ALA A 1 163 ? -6.566 -12.523 -11.992 1 98.94 163 ALA A O 1
ATOM 1257 N N . LYS A 1 164 ? -5.656 -10.586 -11.25 1 98.94 164 LYS A N 1
ATOM 1258 C CA . LYS A 1 164 ? -5.02 -10.297 -12.531 1 98.94 164 LYS A CA 1
ATOM 1259 C C . LYS A 1 164 ? -3.59 -9.805 -12.336 1 98.94 164 LYS A C 1
ATOM 1261 O O . LYS A 1 164 ? -3.297 -9.102 -11.367 1 98.94 164 LYS A O 1
ATOM 1266 N N . LEU A 1 165 ? -2.74 -10.133 -13.227 1 98.94 165 LEU A N 1
ATOM 1267 C CA . LEU A 1 165 ? -1.424 -9.539 -13.422 1 98.94 165 LEU A CA 1
ATOM 1268 C C . LEU A 1 165 ? -1.278 -8.977 -14.836 1 98.94 165 LEU A C 1
ATOM 1270 O O . LEU A 1 165 ? -1.503 -9.695 -15.812 1 98.94 165 LEU A O 1
ATOM 1274 N N . ILE A 1 166 ? -0.983 -7.75 -14.938 1 98.94 166 ILE A N 1
ATOM 1275 C CA . ILE A 1 166 ? -0.816 -7.105 -16.234 1 98.94 166 ILE A CA 1
ATOM 1276 C C . ILE A 1 166 ? 0.648 -6.723 -16.438 1 98.94 166 ILE A C 1
ATOM 1278 O O . ILE A 1 166 ? 1.166 -5.844 -15.75 1 98.94 166 ILE A O 1
ATOM 1282 N N . VAL A 1 167 ? 1.278 -7.367 -17.375 1 98.88 167 VAL A N 1
ATOM 1283 C CA . VAL A 1 167 ? 2.688 -7.125 -17.672 1 98.88 167 VAL A CA 1
ATOM 1284 C C . VAL A 1 167 ? 2.83 -5.887 -18.547 1 98.88 167 VAL A C 1
ATOM 1286 O O . VAL A 1 167 ? 2.156 -5.77 -19.578 1 98.88 167 VAL A O 1
ATOM 1289 N N . GLU A 1 168 ? 3.734 -5.027 -18.094 1 98.25 168 GLU A N 1
ATOM 1290 C CA . GLU A 1 168 ? 3.883 -3.764 -18.812 1 98.25 168 GLU A CA 1
ATOM 1291 C C . GLU A 1 168 ? 5.352 -3.473 -19.109 1 98.25 168 GLU A C 1
ATOM 1293 O O . GLU A 1 168 ? 6.234 -3.836 -18.344 1 98.25 168 GLU A O 1
ATOM 1298 N N . MET B 1 1 ? -36.781 79 -27.781 1 35.75 1 MET B N 1
ATOM 1299 C CA . MET B 1 1 ? -36.469 77.625 -28 1 35.75 1 MET B CA 1
ATOM 1300 C C . MET B 1 1 ? -35.312 77.188 -27.109 1 35.75 1 MET B C 1
ATOM 1302 O O . MET B 1 1 ? -34.156 77.562 -27.359 1 35.75 1 MET B O 1
ATOM 1306 N N . SER B 1 2 ? -35.531 77.062 -25.672 1 42.81 2 SER B N 1
ATOM 1307 C CA . SER B 1 2 ? -34.625 76.75 -24.578 1 42.81 2 SER B CA 1
ATOM 1308 C C . SER B 1 2 ? -34.094 75.312 -24.656 1 42.81 2 SER B C 1
ATOM 1310 O O . SER B 1 2 ? -34.875 74.375 -24.703 1 42.81 2 SER B O 1
ATOM 1312 N N . VAL B 1 3 ? -33 75.062 -25.391 1 49.5 3 VAL B N 1
ATOM 1313 C CA . VAL B 1 3 ? -32.281 73.812 -25.547 1 49.5 3 VAL B CA 1
ATOM 1314 C C . VAL B 1 3 ? -31.875 73.312 -24.172 1 49.5 3 VAL B C 1
ATOM 1316 O O . VAL B 1 3 ? -31.172 73.938 -23.422 1 49.5 3 VAL B O 1
ATOM 1319 N N . GLY B 1 4 ? -32.781 72.5 -23.547 1 49.09 4 GLY B N 1
ATOM 1320 C CA . GLY B 1 4 ? -32.5 71.812 -22.297 1 49.09 4 GLY B CA 1
ATOM 1321 C C . GLY B 1 4 ? -31.328 70.875 -22.359 1 49.09 4 GLY B C 1
ATOM 1322 O O . GLY B 1 4 ? -31.25 70.062 -23.266 1 49.09 4 GLY B O 1
ATOM 1323 N N . ARG B 1 5 ? -30.109 71.312 -21.922 1 52.94 5 ARG B N 1
ATOM 1324 C CA . ARG B 1 5 ? -28.891 70.5 -21.797 1 52.94 5 ARG B CA 1
ATOM 1325 C C . ARG B 1 5 ? -29.141 69.25 -20.938 1 52.94 5 ARG B C 1
ATOM 1327 O O . ARG B 1 5 ? -29.562 69.375 -19.781 1 52.94 5 ARG B O 1
ATOM 1334 N N . VAL B 1 6 ? -29.625 68.062 -21.453 1 49.78 6 VAL B N 1
ATOM 1335 C CA . VAL B 1 6 ? -29.719 66.812 -20.766 1 49.78 6 VAL B CA 1
ATOM 1336 C C . VAL B 1 6 ? -28.328 66.375 -20.281 1 49.78 6 VAL B C 1
ATOM 1338 O O . VAL B 1 6 ? -27.391 66.312 -21.078 1 49.78 6 VAL B O 1
ATOM 1341 N N . LEU B 1 7 ? -27.906 66.625 -19.047 1 44.28 7 LEU B N 1
ATOM 1342 C CA . LEU B 1 7 ? -26.672 66.125 -18.484 1 44.28 7 LEU B CA 1
ATOM 1343 C C . LEU B 1 7 ? -26.719 64.625 -18.359 1 44.28 7 LEU B C 1
ATOM 1345 O O . LEU B 1 7 ? -27.672 64.062 -17.797 1 44.28 7 LEU B O 1
ATOM 1349 N N . LEU B 1 8 ? -26.172 63.781 -19.281 1 51.44 8 LEU B N 1
ATOM 1350 C CA . LEU B 1 8 ? -25.984 62.344 -19.203 1 51.44 8 LEU B CA 1
ATOM 1351 C C . LEU B 1 8 ? -25.109 61.969 -18.016 1 51.44 8 LEU B C 1
ATOM 1353 O O . LEU B 1 8 ? -23.969 62.406 -17.906 1 51.44 8 LEU B O 1
ATOM 1357 N N . SER B 1 9 ? -25.719 61.625 -16.859 1 56.56 9 SER B N 1
ATOM 1358 C CA . SER B 1 9 ? -24.953 61.094 -15.734 1 56.56 9 SER B CA 1
ATOM 1359 C C . SER B 1 9 ? -24.312 59.75 -16.094 1 56.56 9 SER B C 1
ATOM 1361 O O . SER B 1 9 ? -25 58.812 -16.5 1 56.56 9 SER B O 1
ATOM 1363 N N . ALA B 1 10 ? -23.062 59.656 -16.484 1 54.53 10 ALA B N 1
ATOM 1364 C CA . ALA B 1 10 ? -22.281 58.438 -16.656 1 54.53 10 ALA B CA 1
ATOM 1365 C C . ALA B 1 10 ? -22.188 57.656 -15.336 1 54.53 10 ALA B C 1
ATOM 1367 O O . ALA B 1 10 ? -21.656 58.156 -14.344 1 54.53 10 ALA B O 1
ATOM 1368 N N . PHE B 1 11 ? -23.062 56.625 -15.086 1 55.53 11 PHE B N 1
ATOM 1369 C CA . PHE B 1 11 ? -22.953 55.656 -13.992 1 55.53 11 PHE B CA 1
ATOM 1370 C C . PHE B 1 11 ? -21.672 54.844 -14.133 1 55.53 11 PHE B C 1
ATOM 1372 O O . PHE B 1 11 ? -21.547 54.031 -15.055 1 55.53 11 PHE B O 1
ATOM 1379 N N . LEU B 1 12 ? -20.5 55.312 -13.625 1 53.34 12 LEU B N 1
ATOM 1380 C CA . LEU B 1 12 ? -19.297 54.469 -13.539 1 53.34 12 LEU B CA 1
ATOM 1381 C C . LEU B 1 12 ? -19.547 53.281 -12.641 1 53.34 12 LEU B C 1
ATOM 1383 O O . LEU B 1 12 ? -19.75 53.406 -11.43 1 53.34 12 LEU B O 1
ATOM 1387 N N . SER B 1 13 ? -19.938 52.094 -13.117 1 58.22 13 SER B N 1
ATOM 1388 C CA . SER B 1 13 ? -20 50.812 -12.398 1 58.22 13 SER B CA 1
ATOM 1389 C C . SER B 1 13 ? -18.641 50.406 -11.875 1 58.22 13 SER B C 1
ATOM 1391 O O . SER B 1 13 ? -17.703 50.156 -12.656 1 58.22 13 SER B O 1
ATOM 1393 N N . LEU B 1 14 ? -18.25 50.812 -10.617 1 55.91 14 LEU B N 1
ATOM 1394 C CA . LEU B 1 14 ? -17.078 50.281 -9.945 1 55.91 14 LEU B CA 1
ATOM 1395 C C . LEU B 1 14 ? -17.172 48.75 -9.812 1 55.91 14 LEU B C 1
ATOM 1397 O O . LEU B 1 14 ? -18.016 48.25 -9.078 1 55.91 14 LEU B O 1
ATOM 1401 N N . MET B 1 15 ? -16.75 47.906 -10.727 1 55.16 15 MET B N 1
ATOM 1402 C CA . MET B 1 15 ? -16.547 46.469 -10.617 1 55.16 15 MET B CA 1
ATOM 1403 C C . MET B 1 15 ? -15.633 46.125 -9.445 1 55.16 15 MET B C 1
ATOM 1405 O O . MET B 1 15 ? -14.438 46.438 -9.484 1 55.16 15 MET B O 1
ATOM 1409 N N . TRP B 1 16 ? -16.141 45.969 -8.188 1 51.47 16 TRP B N 1
ATOM 1410 C CA . TRP B 1 16 ? -15.398 45.375 -7.07 1 51.47 16 TRP B CA 1
ATOM 1411 C C . TRP B 1 16 ? -14.789 44.031 -7.457 1 51.47 16 TRP B C 1
ATOM 1413 O O . TRP B 1 16 ? -15.516 43.062 -7.668 1 51.47 16 TRP B O 1
ATOM 1423 N N . LEU B 1 17 ? -13.656 43.969 -8.102 1 51.56 17 LEU B N 1
ATOM 1424 C CA . LEU B 1 17 ? -12.883 42.75 -8.195 1 51.56 17 LEU B CA 1
ATOM 1425 C C . LEU B 1 17 ? -12.664 42.125 -6.809 1 51.56 17 LEU B C 1
ATOM 1427 O O . LEU B 1 17 ? -11.961 42.719 -5.98 1 51.56 17 LEU B O 1
ATOM 1431 N N . SER B 1 18 ? -13.57 41.344 -6.258 1 50.19 18 SER B N 1
ATOM 1432 C CA . SER B 1 18 ? -13.266 40.5 -5.109 1 50.19 18 SER B CA 1
ATOM 1433 C C . SER B 1 18 ? -11.938 39.781 -5.285 1 50.19 18 SER B C 1
ATOM 1435 O O . SER B 1 18 ? -11.844 38.844 -6.043 1 50.19 18 SER B O 1
ATOM 1437 N N . CYS B 1 19 ? -10.867 40.375 -5.09 1 47.25 19 CYS B N 1
ATOM 1438 C CA . CYS B 1 19 ? -9.648 39.562 -4.938 1 47.25 19 CYS B CA 1
ATOM 1439 C C . CYS B 1 19 ? -9.812 38.5 -3.857 1 47.25 19 CYS B C 1
ATOM 1441 O O . CYS B 1 19 ? -9.992 38.844 -2.682 1 47.25 19 CYS B O 1
ATOM 1443 N N . ALA B 1 20 ? -10.414 37.375 -4.102 1 49.47 20 ALA B N 1
ATOM 1444 C CA . ALA B 1 20 ? -10.312 36.25 -3.18 1 49.47 20 ALA B CA 1
ATOM 1445 C C . ALA B 1 20 ? -8.953 36.219 -2.48 1 49.47 20 ALA B C 1
ATOM 1447 O O . ALA B 1 20 ? -7.914 36.094 -3.129 1 49.47 20 ALA B O 1
ATOM 1448 N N . GLN B 1 21 ? -8.781 36.938 -1.354 1 49.78 21 GLN B N 1
ATOM 1449 C CA . GLN B 1 21 ? -7.566 36.969 -0.542 1 49.78 21 GLN B CA 1
ATOM 1450 C C . GLN B 1 21 ? -7.062 35.562 -0.276 1 49.78 21 GLN B C 1
ATOM 1452 O O . GLN B 1 21 ? -7.801 34.719 0.235 1 49.78 21 GLN B O 1
ATOM 1457 N N . ALA B 1 22 ? -6.25 34.938 -1.209 1 56.91 22 ALA B N 1
ATOM 1458 C CA . ALA B 1 22 ? -5.453 33.812 -0.768 1 56.91 22 ALA B CA 1
ATOM 1459 C C . ALA B 1 22 ? -5.004 33.969 0.681 1 56.91 22 ALA B C 1
ATOM 1461 O O . ALA B 1 22 ? -4.422 35 1.04 1 56.91 22 ALA B O 1
ATOM 1462 N N . GLY B 1 23 ? -5.766 33.406 1.655 1 65.31 23 GLY B N 1
ATOM 1463 C CA . GLY B 1 23 ? -5.324 33.531 3.037 1 65.31 23 GLY B CA 1
ATOM 1464 C C . GLY B 1 23 ? -3.854 33.219 3.225 1 65.31 23 GLY B C 1
ATOM 1465 O O . GLY B 1 23 ? -3.258 32.5 2.41 1 65.31 23 GLY B O 1
ATOM 1466 N N . THR B 1 24 ? -3.152 34.031 3.887 1 83.81 24 THR B N 1
ATOM 1467 C CA . THR B 1 24 ? -1.713 33.875 4.074 1 83.81 24 THR B CA 1
ATOM 1468 C C . THR B 1 24 ? -1.412 32.969 5.242 1 83.81 24 THR B C 1
ATOM 1470 O O . THR B 1 24 ? -1.997 33.094 6.32 1 83.81 24 THR B O 1
ATOM 1473 N N . ILE B 1 25 ? -0.745 31.797 5.047 1 93.31 25 ILE B N 1
ATOM 1474 C CA . ILE B 1 25 ? -0.191 30.906 6.062 1 93.31 25 ILE B CA 1
ATOM 1475 C C . ILE B 1 25 ? 1.144 31.453 6.559 1 93.31 25 ILE B C 1
ATOM 1477 O O . ILE B 1 25 ? 1.954 31.953 5.77 1 93.31 25 ILE B O 1
ATOM 1481 N N . ALA B 1 26 ? 1.296 31.516 7.852 1 94.69 26 ALA B N 1
ATOM 1482 C CA . ALA B 1 26 ? 2.57 31.969 8.406 1 94.69 26 ALA B CA 1
ATOM 1483 C C . ALA B 1 26 ? 3.727 31.125 7.883 1 94.69 26 ALA B C 1
ATOM 1485 O O . ALA B 1 26 ? 3.535 29.953 7.523 1 94.69 26 ALA B O 1
ATOM 1486 N N . LYS B 1 27 ? 4.922 31.641 7.863 1 96.75 27 LYS B N 1
ATOM 1487 C CA . LYS B 1 27 ? 6.117 30.875 7.523 1 96.75 27 LYS B CA 1
ATOM 1488 C C . LYS B 1 27 ? 6.605 30.062 8.719 1 96.75 27 LYS B C 1
ATOM 1490 O O . LYS B 1 27 ? 6.531 30.516 9.859 1 96.75 27 LYS B O 1
ATOM 1495 N N . PRO B 1 28 ? 7.148 28.891 8.383 1 98.06 28 PRO B N 1
ATOM 1496 C CA . PRO B 1 28 ? 7.688 28.109 9.508 1 98.06 28 PRO B CA 1
ATOM 1497 C C . PRO B 1 28 ? 8.844 28.828 10.203 1 98.06 28 PRO B C 1
ATOM 1499 O O . PRO B 1 28 ? 9.648 29.5 9.555 1 98.06 28 PRO B O 1
ATOM 1502 N N . GLN B 1 29 ? 8.891 28.688 11.492 1 97.88 29 GLN B N 1
ATOM 1503 C CA . GLN B 1 29 ? 10.008 29.219 12.266 1 97.88 29 GLN B CA 1
ATOM 1504 C C . GLN B 1 29 ? 11.086 28.156 12.477 1 97.88 29 GLN B C 1
ATOM 1506 O O . GLN B 1 29 ? 12.266 28.484 12.594 1 97.88 29 GLN B O 1
ATOM 1511 N N . GLY B 1 30 ? 10.641 26.906 12.625 1 98.12 30 GLY B N 1
ATOM 1512 C CA . GLY B 1 30 ? 11.547 25.781 12.711 1 98.12 30 GLY B CA 1
ATOM 1513 C C . GLY B 1 30 ? 11.727 25.062 11.383 1 98.12 30 GLY B C 1
ATOM 1514 O O . GLY B 1 30 ? 11.367 25.594 10.328 1 98.12 30 GLY B O 1
ATOM 1515 N N . LYS B 1 31 ? 12.32 23.906 11.43 1 97.81 31 LYS B N 1
ATOM 1516 C CA . LYS B 1 31 ? 12.516 23.094 10.227 1 97.81 31 LYS B CA 1
ATOM 1517 C C . LYS B 1 31 ? 11.188 22.594 9.672 1 97.81 31 LYS B C 1
ATOM 1519 O O . LYS B 1 31 ? 10.406 21.953 10.383 1 97.81 31 LYS B O 1
ATOM 1524 N N . PRO B 1 32 ? 10.93 22.906 8.422 1 98.69 32 PRO B N 1
ATOM 1525 C CA . PRO B 1 32 ? 9.703 22.359 7.836 1 98.69 32 PRO B CA 1
ATOM 1526 C C . PRO B 1 32 ? 9.703 20.828 7.781 1 98.69 32 PRO B C 1
ATOM 1528 O O . PRO B 1 32 ? 10.719 20.219 7.418 1 98.69 32 PRO B O 1
ATOM 1531 N N . ILE B 1 33 ? 8.578 20.203 8.117 1 98.88 33 ILE B N 1
ATOM 1532 C CA . ILE B 1 33 ? 8.516 18.734 8.07 1 98.88 33 ILE B CA 1
ATOM 1533 C C . ILE B 1 33 ? 7.402 18.312 7.117 1 98.88 33 ILE B C 1
ATOM 1535 O O . ILE B 1 33 ? 7.246 17.109 6.836 1 98.88 33 ILE B O 1
ATOM 1539 N N . LEU B 1 34 ? 6.594 19.281 6.59 1 98.94 34 LEU B N 1
ATOM 1540 C CA . LEU B 1 34 ? 5.547 18.984 5.617 1 98.94 34 LEU B CA 1
ATOM 1541 C C . LEU B 1 34 ? 5.488 20.078 4.547 1 98.94 34 LEU B C 1
ATOM 1543 O O . LEU B 1 34 ? 5.539 21.266 4.859 1 98.94 34 LEU B O 1
ATOM 1547 N N . THR B 1 35 ? 5.461 19.688 3.361 1 98.94 35 THR B N 1
ATOM 1548 C CA . THR B 1 35 ? 5.176 20.578 2.248 1 98.94 35 THR B CA 1
ATOM 1549 C C . THR B 1 35 ? 3.912 20.141 1.512 1 98.94 35 THR B C 1
ATOM 1551 O O . THR B 1 35 ? 3.773 18.984 1.142 1 98.94 35 THR B O 1
ATOM 1554 N N . ILE B 1 36 ? 2.955 21.031 1.367 1 98.94 36 ILE B N 1
ATOM 1555 C CA . ILE B 1 36 ? 1.74 20.781 0.597 1 98.94 36 ILE B CA 1
ATOM 1556 C C . ILE B 1 36 ? 1.754 21.641 -0.669 1 98.94 36 ILE B C 1
ATOM 1558 O O . ILE B 1 36 ? 2.031 22.844 -0.614 1 98.94 36 ILE B O 1
ATOM 1562 N N . SER B 1 37 ? 1.52 21.047 -1.77 1 98.88 37 SER B N 1
ATOM 1563 C CA . SER B 1 37 ? 1.53 21.766 -3.045 1 98.88 37 SER B CA 1
ATOM 1564 C C . SER B 1 37 ? 0.403 21.281 -3.953 1 98.88 37 SER B C 1
ATOM 1566 O O . SER B 1 37 ? -0.483 20.547 -3.518 1 98.88 37 SER B O 1
ATOM 1568 N N . GLY B 1 38 ? 0.428 21.719 -5.223 1 98.75 38 GLY B N 1
ATOM 1569 C CA . GLY B 1 38 ? -0.622 21.375 -6.168 1 98.75 38 GLY B CA 1
ATOM 1570 C C . GLY B 1 38 ? -1.756 22.391 -6.188 1 98.75 38 GLY B C 1
ATOM 1571 O O . GLY B 1 38 ? -1.52 23.594 -6.18 1 98.75 38 GLY B O 1
ATOM 1572 N N . ASN B 1 39 ? -3.027 21.875 -6.262 1 98.69 39 ASN B N 1
ATOM 1573 C CA . ASN B 1 39 ? -4.207 22.734 -6.375 1 98.69 39 ASN B CA 1
ATOM 1574 C C . ASN B 1 39 ? -4.621 23.297 -5.023 1 98.69 39 ASN B C 1
ATOM 1576 O O . ASN B 1 39 ? -5.656 22.922 -4.473 1 98.69 39 ASN B O 1
ATOM 1580 N N . ILE B 1 40 ? -3.789 24.266 -4.543 1 98.56 40 ILE B N 1
ATOM 1581 C CA . ILE B 1 40 ? -4.062 24.953 -3.281 1 98.56 40 ILE B CA 1
ATOM 1582 C C . ILE B 1 40 ? -4.082 26.469 -3.506 1 98.56 40 ILE B C 1
ATOM 1584 O O . ILE B 1 40 ? -3.445 26.969 -4.434 1 98.56 40 ILE B O 1
ATOM 1588 N N . THR B 1 41 ? -4.785 27.141 -2.605 1 97.94 41 THR B N 1
ATOM 1589 C CA . THR B 1 41 ? -4.945 28.578 -2.812 1 97.94 41 THR B CA 1
ATOM 1590 C C . THR B 1 41 ? -4.18 29.359 -1.756 1 97.94 41 THR B C 1
ATOM 1592 O O . THR B 1 41 ? -3.883 30.547 -1.95 1 97.94 41 THR B O 1
ATOM 1595 N N . ASN B 1 42 ? -3.922 28.812 -0.578 1 98.25 42 ASN B N 1
ATOM 1596 C CA . ASN B 1 42 ? -3.188 29.469 0.496 1 98.25 42 ASN B CA 1
ATOM 1597 C C . ASN B 1 42 ? -1.761 28.953 0.608 1 98.25 42 ASN B C 1
ATOM 1599 O O . ASN B 1 42 ? -1.549 27.75 0.762 1 98.25 42 ASN B O 1
ATOM 1603 N N . THR B 1 43 ? -0.785 29.812 0.43 1 97.62 43 THR B N 1
ATOM 1604 C CA . THR B 1 43 ? 0.611 29.391 0.395 1 97.62 43 THR B CA 1
ATOM 1605 C C . THR B 1 43 ? 1.468 30.281 1.29 1 97.62 43 THR B C 1
ATOM 1607 O O . THR B 1 43 ? 1.017 31.328 1.738 1 97.62 43 THR B O 1
ATOM 1610 N N . ASN B 1 44 ? 2.646 29.781 1.629 1 98.12 44 ASN B N 1
ATOM 1611 C CA . ASN B 1 44 ? 3.645 30.578 2.336 1 98.12 44 ASN B CA 1
ATOM 1612 C C . ASN B 1 44 ? 5.043 30.344 1.766 1 98.12 44 ASN B C 1
ATOM 1614 O O . ASN B 1 44 ? 6.039 30.734 2.385 1 98.12 44 ASN B O 1
ATOM 1618 N N . ALA B 1 45 ? 5.121 29.578 0.782 1 96.19 45 ALA B N 1
ATOM 1619 C CA . ALA B 1 45 ? 6.285 29.375 -0.074 1 96.19 45 ALA B CA 1
ATOM 1620 C C . ALA B 1 45 ? 5.891 29.375 -1.548 1 96.19 45 ALA B C 1
ATOM 1622 O O . ALA B 1 45 ? 4.703 29.406 -1.879 1 96.19 45 ALA B O 1
ATOM 1623 N N . GLU B 1 46 ? 6.852 29.453 -2.4 1 94.44 46 GLU B N 1
ATOM 1624 C CA . GLU B 1 46 ? 6.559 29.484 -3.83 1 94.44 46 GLU B CA 1
ATOM 1625 C C . GLU B 1 46 ? 5.77 28.25 -4.258 1 94.44 46 GLU B C 1
ATOM 1627 O O . GLU B 1 46 ? 6.316 27.156 -4.324 1 94.44 46 GLU B O 1
ATOM 1632 N N . GLY B 1 47 ? 4.492 28.453 -4.465 1 95.44 47 GLY B N 1
ATOM 1633 C CA . GLY B 1 47 ? 3.611 27.406 -4.961 1 95.44 47 GLY B CA 1
ATOM 1634 C C . GLY B 1 47 ? 3.334 26.328 -3.934 1 95.44 47 GLY B C 1
ATOM 1635 O O . GLY B 1 47 ? 2.895 25.234 -4.285 1 95.44 47 GLY B O 1
ATOM 1636 N N . ALA B 1 48 ? 3.646 26.656 -2.717 1 98.38 48 ALA B N 1
ATOM 1637 C CA . ALA B 1 48 ? 3.518 25.609 -1.714 1 98.38 48 ALA B CA 1
ATOM 1638 C C . ALA B 1 48 ? 3.232 26.188 -0.334 1 98.38 48 ALA B C 1
ATOM 1640 O O . ALA B 1 48 ? 3.363 27.391 -0.127 1 98.38 48 ALA B O 1
ATOM 1641 N N . ALA B 1 49 ? 2.734 25.375 0.529 1 98.75 49 ALA B N 1
ATOM 1642 C CA . ALA B 1 49 ? 2.621 25.641 1.96 1 98.75 49 ALA B CA 1
ATOM 1643 C C . ALA B 1 49 ? 3.527 24.703 2.766 1 98.75 49 ALA B C 1
ATOM 1645 O O . ALA B 1 49 ? 3.459 23.484 2.623 1 98.75 49 ALA B O 1
ATOM 1646 N N . GLN B 1 50 ? 4.344 25.266 3.586 1 98.81 50 GLN B N 1
ATOM 1647 C CA . GLN B 1 50 ? 5.262 24.5 4.422 1 98.81 50 GLN B CA 1
ATOM 1648 C C . GLN B 1 50 ? 4.891 24.625 5.898 1 98.81 50 GLN B C 1
ATOM 1650 O O . GLN B 1 50 ? 4.492 25.703 6.355 1 98.81 50 GLN B O 1
ATOM 1655 N N . PHE B 1 51 ? 5.043 23.531 6.574 1 98.88 51 PHE B N 1
ATOM 1656 C CA . PHE B 1 51 ? 4.688 23.484 7.988 1 98.88 51 PHE B CA 1
ATOM 1657 C C . PHE B 1 51 ? 5.809 22.859 8.812 1 98.88 51 PHE B C 1
ATOM 1659 O O . PHE B 1 51 ? 6.344 21.812 8.445 1 98.88 51 PHE B O 1
ATOM 1666 N N . ASP B 1 52 ? 6.211 23.562 9.867 1 98.75 52 ASP B N 1
ATOM 1667 C CA . ASP B 1 52 ? 7 22.891 10.898 1 98.75 52 ASP B CA 1
ATOM 1668 C C . ASP B 1 52 ? 6.098 22.25 11.945 1 98.75 52 ASP B C 1
ATOM 1670 O O . ASP B 1 52 ? 4.871 22.344 11.859 1 98.75 52 ASP B O 1
ATOM 1674 N N . ARG B 1 53 ? 6.676 21.547 12.82 1 98.75 53 ARG B N 1
ATOM 1675 C CA . ARG B 1 53 ? 5.902 20.766 13.789 1 98.75 53 ARG B CA 1
ATOM 1676 C C . ARG B 1 53 ? 4.996 21.672 14.617 1 98.75 53 ARG B C 1
ATOM 1678 O O . ARG B 1 53 ? 3.824 21.359 14.828 1 98.75 53 ARG B O 1
ATOM 1685 N N . ASP B 1 54 ? 5.496 22.797 15.125 1 98.38 54 ASP B N 1
ATOM 1686 C CA . ASP B 1 54 ? 4.734 23.719 15.961 1 98.38 54 ASP B CA 1
ATOM 1687 C C . ASP B 1 54 ? 3.506 24.25 15.227 1 98.38 54 ASP B C 1
ATOM 1689 O O . ASP B 1 54 ? 2.428 24.375 15.805 1 98.38 54 ASP B O 1
ATOM 1693 N N . MET B 1 55 ? 3.691 24.562 13.984 1 98.5 55 MET B N 1
ATOM 1694 C CA . MET B 1 55 ? 2.584 25.047 13.164 1 98.5 55 MET B CA 1
ATOM 1695 C C . MET B 1 55 ? 1.482 24 13.062 1 98.5 55 MET B C 1
ATOM 1697 O O . MET B 1 55 ? 0.299 24.312 13.188 1 98.5 55 MET B O 1
ATOM 1701 N N . LEU B 1 56 ? 1.865 22.766 12.82 1 98.75 56 LEU B N 1
ATOM 1702 C CA . LEU B 1 56 ? 0.886 21.688 12.703 1 98.75 56 LEU B CA 1
ATOM 1703 C C . LEU B 1 56 ? 0.122 21.5 14.008 1 98.75 56 LEU B C 1
ATOM 1705 O O . LEU B 1 56 ? -1.108 21.422 14.008 1 98.75 56 LEU B O 1
ATOM 1709 N N . GLU B 1 57 ? 0.826 21.5 15.078 1 98.44 57 GLU B N 1
ATOM 1710 C CA . GLU B 1 57 ? 0.182 21.266 16.375 1 98.44 57 GLU B CA 1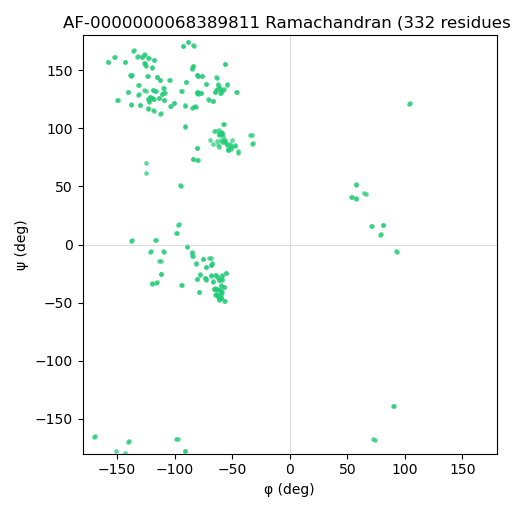
ATOM 1711 C C . GLU B 1 57 ? -0.753 22.422 16.734 1 98.44 57 GLU B C 1
ATOM 1713 O O . GLU B 1 57 ? -1.783 22.219 17.375 1 98.44 57 GLU B O 1
ATOM 1718 N N . ALA B 1 58 ? -0.414 23.562 16.312 1 97.5 58 ALA B N 1
ATOM 1719 C CA . ALA B 1 58 ? -1.199 24.75 16.609 1 97.5 58 ALA B CA 1
ATOM 1720 C C . ALA B 1 58 ? -2.557 24.719 15.914 1 97.5 58 ALA B C 1
ATOM 1722 O O . ALA B 1 58 ? -3.467 25.469 16.266 1 97.5 58 ALA B O 1
ATOM 1723 N N . LEU B 1 59 ? -2.67 23.828 14.922 1 96.81 59 LEU B N 1
ATOM 1724 C CA . LEU B 1 59 ? -3.93 23.703 14.203 1 96.81 59 LEU B CA 1
ATOM 1725 C C . LEU B 1 59 ? -4.973 22.969 15.039 1 96.81 59 LEU B C 1
ATOM 1727 O O . LEU B 1 59 ? -6.16 23 14.719 1 96.81 59 LEU B O 1
ATOM 1731 N N . GLY B 1 60 ? -4.516 22.344 16.125 1 97.81 60 GLY B N 1
ATOM 1732 C CA . GLY B 1 60 ? -5.379 21.516 16.953 1 97.81 60 GLY B CA 1
ATOM 1733 C C . GLY B 1 60 ? -5.145 20.031 16.734 1 97.81 60 GLY B C 1
ATOM 1734 O O . GLY B 1 60 ? -5.293 19.516 15.625 1 97.81 60 GLY B O 1
ATOM 1735 N N . MET B 1 61 ? -4.812 19.406 17.781 1 98.44 61 MET B N 1
ATOM 1736 C CA . MET B 1 61 ? -4.496 17.984 17.719 1 98.44 61 MET B CA 1
ATOM 1737 C C . MET B 1 61 ? -5.746 17.141 17.953 1 98.44 61 MET B C 1
ATOM 1739 O O . MET B 1 61 ? -6.598 17.5 18.766 1 98.44 61 MET B O 1
ATOM 1743 N N . GLU B 1 62 ? -5.84 16.109 17.203 1 98.75 62 GLU B N 1
ATOM 1744 C CA . GLU B 1 62 ? -6.863 15.086 17.375 1 98.75 62 GLU B CA 1
ATOM 1745 C C . GLU B 1 62 ? -6.242 13.734 17.688 1 98.75 62 GLU B C 1
ATOM 1747 O O . GLU B 1 62 ? -5.07 13.492 17.391 1 98.75 62 GLU B O 1
ATOM 1752 N N . THR B 1 63 ? -7.082 12.883 18.281 1 98.81 63 THR B N 1
ATOM 1753 C CA . THR B 1 63 ? -6.59 11.586 18.734 1 98.81 63 THR B CA 1
ATOM 1754 C C . THR B 1 63 ? -7.32 10.453 18.016 1 98.81 63 THR B C 1
ATOM 1756 O O . THR B 1 63 ? -8.539 10.508 17.844 1 98.81 63 THR B O 1
ATOM 1759 N N . VAL B 1 64 ? -6.574 9.516 17.547 1 98.88 64 VAL B N 1
ATOM 1760 C CA . VAL B 1 64 ? -7.109 8.258 17.047 1 98.88 64 VAL B CA 1
ATOM 1761 C C . VAL B 1 64 ? -6.477 7.09 17.797 1 98.88 64 VAL B C 1
ATOM 1763 O O . VAL B 1 64 ? -5.254 6.941 17.812 1 98.88 64 VAL B O 1
ATOM 1766 N N . GLU B 1 65 ? -7.289 6.398 18.453 1 98.75 65 GLU B N 1
ATOM 1767 C CA . GLU B 1 65 ? -6.855 5.125 19.031 1 98.75 65 GLU B CA 1
ATOM 1768 C C . GLU B 1 65 ? -7.32 3.949 18.172 1 98.75 65 GLU B C 1
ATOM 1770 O O . GLU B 1 65 ? -8.516 3.805 17.906 1 98.75 65 GLU B O 1
ATOM 1775 N N . THR B 1 66 ? -6.402 3.184 17.734 1 98.81 66 THR B N 1
ATOM 1776 C CA . THR B 1 66 ? -6.75 2.129 16.797 1 98.81 66 THR B CA 1
ATOM 1777 C C . THR B 1 66 ? -5.699 1.022 16.812 1 98.81 66 THR B C 1
ATOM 1779 O O . THR B 1 66 ? -4.578 1.23 17.266 1 98.81 66 THR B O 1
ATOM 1782 N N . THR B 1 67 ? -6.027 -0.164 16.406 1 97.75 67 THR B N 1
ATOM 1783 C CA . THR B 1 67 ? -5.062 -1.197 16.047 1 97.75 67 THR B CA 1
ATOM 1784 C C . THR B 1 67 ? -4.516 -0.96 14.641 1 97.75 67 THR B C 1
ATOM 1786 O O . THR B 1 67 ? -5.207 -0.405 13.781 1 97.75 67 THR B O 1
ATOM 1789 N N . THR B 1 68 ? -3.252 -1.28 14.43 1 97.25 68 THR B N 1
ATOM 1790 C CA . THR B 1 68 ? -2.621 -1.259 13.117 1 97.25 68 THR B CA 1
ATOM 1791 C C . THR B 1 68 ? -1.929 -2.588 12.828 1 97.25 68 THR B C 1
ATOM 1793 O O . THR B 1 68 ? -1.637 -3.355 13.742 1 97.25 68 THR B O 1
ATOM 1796 N N . PRO B 1 69 ? -1.659 -2.818 11.547 1 95.56 69 PRO B N 1
ATOM 1797 C CA . PRO B 1 69 ? -0.898 -4.035 11.258 1 95.56 69 PRO B CA 1
ATOM 1798 C C . PRO B 1 69 ? 0.551 -3.951 11.734 1 95.56 69 PRO B C 1
ATOM 1800 O O . PRO B 1 69 ? 1.247 -4.969 11.789 1 95.56 69 PRO B O 1
ATOM 1803 N N . TRP B 1 70 ? 0.979 -2.746 12.117 1 94.88 70 TRP B N 1
ATOM 1804 C CA . TRP B 1 70 ? 2.41 -2.523 12.289 1 94.88 70 TRP B CA 1
ATOM 1805 C C . TRP B 1 70 ? 2.762 -2.357 13.766 1 94.88 70 TRP B C 1
ATOM 1807 O O . TRP B 1 70 ? 3.934 -2.215 14.117 1 94.88 70 TRP B O 1
ATOM 1817 N N . HIS B 1 71 ? 1.732 -2.328 14.578 1 94.81 71 HIS B N 1
ATOM 1818 C CA . HIS B 1 71 ? 1.939 -2.152 16.016 1 94.81 71 HIS B CA 1
ATOM 1819 C C . HIS B 1 71 ? 1.269 -3.268 16.812 1 94.81 71 HIS B C 1
ATOM 1821 O O . HIS B 1 71 ? 0.288 -3.857 16.344 1 94.81 71 HIS B O 1
ATOM 1827 N N . ASP B 1 72 ? 1.815 -3.488 17.969 1 91.56 72 ASP B N 1
ATOM 1828 C CA . ASP B 1 72 ? 1.201 -4.473 18.844 1 91.56 72 ASP B CA 1
ATOM 1829 C C . ASP B 1 72 ? 0.029 -3.869 19.609 1 91.56 72 ASP B C 1
ATOM 1831 O O . ASP B 1 72 ? 0.196 -2.885 20.344 1 91.56 72 ASP B O 1
ATOM 1835 N N . GLY B 1 73 ? -1.14 -4.422 19.391 1 93.31 73 GLY B N 1
ATOM 1836 C CA . GLY B 1 73 ? -2.311 -3.965 20.109 1 93.31 73 GLY B CA 1
ATOM 1837 C C . GLY B 1 73 ? -2.809 -2.605 19.656 1 93.31 73 GLY B C 1
ATOM 1838 O O . GLY B 1 73 ? -2.467 -2.148 18.562 1 93.31 73 GLY B O 1
ATOM 1839 N N . ARG B 1 74 ? -3.709 -2.082 20.5 1 97.25 74 ARG B N 1
ATOM 1840 C CA . ARG B 1 74 ? -4.27 -0.76 20.25 1 97.25 74 ARG B CA 1
ATOM 1841 C C . ARG B 1 74 ? -3.311 0.338 20.688 1 97.25 74 ARG B C 1
ATOM 1843 O O . ARG B 1 74 ? -2.775 0.291 21.797 1 97.25 74 ARG B O 1
ATOM 1850 N N . VAL B 1 75 ? -3.047 1.312 19.812 1 98.56 75 VAL B N 1
ATOM 1851 C CA . VAL B 1 75 ? -2.119 2.398 20.109 1 98.56 75 VAL B CA 1
ATOM 1852 C C . VAL B 1 75 ? -2.809 3.742 19.891 1 98.56 75 VAL B C 1
ATOM 1854 O O . VAL B 1 75 ? -3.877 3.809 19.281 1 98.56 75 VAL B O 1
ATOM 1857 N N . ARG B 1 76 ? -2.195 4.734 20.453 1 98.81 76 ARG B N 1
ATOM 1858 C CA . ARG B 1 76 ? -2.758 6.078 20.375 1 98.81 76 ARG B CA 1
ATOM 1859 C C . ARG B 1 76 ? -1.935 6.969 19.453 1 98.81 76 ARG B C 1
ATOM 1861 O O . ARG B 1 76 ? -0.726 7.121 19.641 1 98.81 76 ARG B O 1
ATOM 1868 N N . PHE B 1 77 ? -2.582 7.523 18.5 1 98.94 77 PHE B N 1
ATOM 1869 C CA . PHE B 1 77 ? -1.977 8.523 17.641 1 98.94 77 PHE B CA 1
ATOM 1870 C C . PHE B 1 77 ? -2.562 9.906 17.906 1 98.94 77 PHE B C 1
ATOM 1872 O O . PHE B 1 77 ? -3.777 10.055 18.047 1 98.94 77 PHE B O 1
ATOM 1879 N N . ASP B 1 78 ? -1.712 10.836 18 1 98.94 78 ASP B N 1
ATOM 1880 C CA . ASP B 1 78 ? -2.117 12.234 18.031 1 98.94 78 ASP B CA 1
ATOM 1881 C C . ASP B 1 78 ? -1.588 12.992 16.828 1 98.94 78 ASP B C 1
ATOM 1883 O O . ASP B 1 78 ? -0.419 12.859 16.453 1 98.94 78 ASP B O 1
ATOM 1887 N N . GLY B 1 79 ? -2.477 13.742 16.203 1 98.94 79 GLY B N 1
ATOM 1888 C CA . GLY B 1 79 ? -2.088 14.5 15.023 1 98.94 79 GLY B CA 1
ATOM 1889 C C . GLY B 1 79 ? -3.143 15.492 14.578 1 98.94 79 GLY B C 1
ATOM 1890 O O . GLY B 1 79 ? -3.988 15.906 15.375 1 98.94 79 GLY B O 1
ATOM 1891 N N . VAL B 1 80 ? -2.992 15.984 13.383 1 98.94 80 VAL B N 1
ATOM 1892 C CA . VAL B 1 80 ? -3.879 17.016 12.859 1 98.94 80 VAL B CA 1
ATOM 1893 C C . VAL B 1 80 ? -4.848 16.406 11.852 1 98.94 80 VAL B C 1
ATOM 1895 O O . VAL B 1 80 ? -4.473 15.516 11.078 1 98.94 80 VAL B O 1
ATOM 1898 N N . SER B 1 81 ? -6.102 16.891 11.898 1 98.88 81 SER B N 1
ATOM 1899 C CA . SER B 1 81 ? -7.082 16.453 10.906 1 98.88 81 SER B CA 1
ATOM 1900 C C . SER B 1 81 ? -6.629 16.797 9.492 1 98.88 81 SER B C 1
ATOM 1902 O O . SER B 1 81 ? -6.293 17.938 9.195 1 98.88 81 SER B O 1
ATOM 1904 N N . LEU B 1 82 ? -6.691 15.82 8.641 1 98.94 82 LEU B N 1
ATOM 1905 C CA . LEU B 1 82 ? -6.324 16.109 7.262 1 98.94 82 LEU B CA 1
ATOM 1906 C C . LEU B 1 82 ? -7.402 16.938 6.57 1 98.94 82 LEU B C 1
ATOM 1908 O O . LEU B 1 82 ? -7.098 17.75 5.695 1 98.94 82 LEU B O 1
ATOM 1912 N N . ALA B 1 83 ? -8.648 16.766 6.996 1 98.81 83 ALA B N 1
ATOM 1913 C CA . ALA B 1 83 ? -9.703 17.625 6.473 1 98.81 83 ALA B CA 1
ATOM 1914 C C . ALA B 1 83 ? -9.438 19.094 6.801 1 98.81 83 ALA B C 1
ATOM 1916 O O . ALA B 1 83 ? -9.547 19.953 5.934 1 98.81 83 ALA B O 1
ATOM 1917 N N . LYS B 1 84 ? -9.078 19.328 8.008 1 98.38 84 LYS B N 1
ATOM 1918 C CA . LYS B 1 84 ? -8.766 20.688 8.438 1 98.38 84 LYS B CA 1
ATOM 1919 C C . LYS B 1 84 ? -7.559 21.234 7.676 1 98.38 84 LYS B C 1
ATOM 1921 O O . LYS B 1 84 ? -7.566 22.391 7.246 1 98.38 84 LYS B O 1
ATOM 1926 N N . LEU B 1 85 ? -6.562 20.406 7.543 1 98.69 85 LEU B N 1
ATOM 1927 C CA . LEU B 1 85 ? -5.363 20.812 6.82 1 98.69 85 LEU B CA 1
ATOM 1928 C C . LEU B 1 85 ? -5.699 21.203 5.383 1 98.69 85 LEU B C 1
ATOM 1930 O O . LEU B 1 85 ? -5.188 22.188 4.863 1 98.69 85 LEU B O 1
ATOM 1934 N N . MET B 1 86 ? -6.582 20.453 4.758 1 98.69 86 MET B N 1
ATOM 1935 C CA . MET B 1 86 ? -7.008 20.766 3.396 1 98.69 86 MET B CA 1
ATOM 1936 C C . MET B 1 86 ? -7.738 22.094 3.35 1 98.69 86 MET B C 1
ATOM 1938 O O . MET B 1 86 ? -7.535 22.891 2.428 1 98.69 86 MET B O 1
ATOM 1942 N N . ASP B 1 87 ? -8.531 22.312 4.367 1 98.06 87 ASP B N 1
ATOM 1943 C CA . ASP B 1 87 ? -9.242 23.594 4.445 1 98.06 87 ASP B CA 1
ATOM 1944 C C . ASP B 1 87 ? -8.273 24.75 4.594 1 98.06 87 ASP B C 1
ATOM 1946 O O . ASP B 1 87 ? -8.414 25.781 3.922 1 98.06 87 ASP B O 1
ATOM 1950 N N . ILE B 1 88 ? -7.324 24.578 5.387 1 97.75 88 ILE B N 1
ATOM 1951 C CA . ILE B 1 88 ? -6.375 25.641 5.73 1 97.75 88 ILE B CA 1
ATOM 1952 C C . ILE B 1 88 ? -5.574 26.031 4.488 1 97.75 88 ILE B C 1
ATOM 1954 O O . ILE B 1 88 ? -5.324 27.219 4.262 1 97.75 88 ILE B O 1
ATOM 1958 N N . VAL B 1 89 ? -5.246 25.031 3.682 1 98.38 89 VAL B N 1
ATOM 1959 C CA . VAL B 1 89 ? -4.422 25.344 2.521 1 98.38 89 VAL B CA 1
ATOM 1960 C C . VAL B 1 89 ? -5.316 25.719 1.338 1 98.38 89 VAL B C 1
ATOM 1962 O O . VAL B 1 89 ? -4.82 26.031 0.256 1 98.38 89 VAL B O 1
ATOM 1965 N N . GLY B 1 90 ? -6.605 25.656 1.556 1 98.31 90 GLY B N 1
ATOM 1966 C CA . GLY B 1 90 ? -7.523 25.984 0.472 1 98.31 90 GLY B CA 1
ATOM 1967 C C . GLY B 1 90 ? -7.457 24.984 -0.672 1 98.31 90 GLY B C 1
ATOM 1968 O O . GLY B 1 90 ? -7.418 25.375 -1.84 1 98.31 90 GLY B O 1
ATOM 1969 N N . ALA B 1 91 ? -7.41 23.719 -0.343 1 98.62 91 ALA B N 1
ATOM 1970 C CA . ALA B 1 91 ? -7.293 22.656 -1.331 1 98.62 91 ALA B CA 1
ATOM 1971 C C . ALA B 1 91 ? -8.516 22.609 -2.244 1 98.62 91 ALA B C 1
ATOM 1973 O O . ALA B 1 91 ? -9.648 22.688 -1.774 1 98.62 91 ALA B O 1
ATOM 1974 N N . LYS B 1 92 ? -8.219 22.516 -3.582 1 97.5 92 LYS B N 1
ATOM 1975 C CA . LYS B 1 92 ? -9.258 22.375 -4.598 1 97.5 92 LYS B CA 1
ATOM 1976 C C . LYS B 1 92 ? -9 21.141 -5.461 1 97.5 92 LYS B C 1
ATOM 1978 O O . LYS B 1 92 ? -8.266 21.203 -6.445 1 97.5 92 LYS B O 1
ATOM 1983 N N . GLY B 1 93 ? -9.125 20.031 -5.012 1 97.62 93 GLY B N 1
ATOM 1984 C CA . GLY B 1 93 ? -8.914 18.797 -5.758 1 97.62 93 GLY B CA 1
ATOM 1985 C C . GLY B 1 93 ? -9.758 17.656 -5.246 1 97.62 93 GLY B C 1
ATOM 1986 O O . GLY B 1 93 ? -10.609 17.828 -4.375 1 97.62 93 GLY B O 1
ATOM 1987 N N . THR B 1 94 ? -9.57 16.484 -5.871 1 98.62 94 THR B N 1
ATOM 1988 C CA . THR B 1 94 ? -10.352 15.312 -5.492 1 98.62 94 THR B CA 1
ATOM 1989 C C . THR B 1 94 ? -9.453 14.25 -4.859 1 98.62 94 THR B C 1
ATOM 1991 O O . THR B 1 94 ? -9.945 13.305 -4.25 1 98.62 94 THR B O 1
ATOM 1994 N N . SER B 1 95 ? -8.148 14.453 -5.047 1 98.88 95 SER B N 1
ATOM 1995 C CA . SER B 1 95 ? -7.207 13.492 -4.473 1 98.88 95 SER B CA 1
ATOM 1996 C C . SER B 1 95 ? -5.953 14.188 -3.955 1 98.88 95 SER B C 1
ATOM 1998 O O . SER B 1 95 ? -5.684 15.344 -4.309 1 98.88 95 SER B O 1
ATOM 2000 N N . VAL B 1 96 ? -5.316 13.523 -3.059 1 98.94 96 VAL B N 1
ATOM 2001 C CA . VAL B 1 96 ? -4.027 13.945 -2.523 1 98.94 96 VAL B CA 1
ATOM 2002 C C . VAL B 1 96 ? -2.996 12.844 -2.719 1 98.94 96 VAL B C 1
ATOM 2004 O O . VAL B 1 96 ? -3.232 11.688 -2.346 1 98.94 96 VAL B O 1
ATOM 2007 N N . THR B 1 97 ? -1.903 13.188 -3.355 1 98.94 97 THR B N 1
ATOM 2008 C CA . THR B 1 97 ? -0.762 12.281 -3.422 1 98.94 97 THR B CA 1
ATOM 2009 C C . THR B 1 97 ? 0.196 12.539 -2.262 1 98.94 97 THR B C 1
ATOM 2011 O O . THR B 1 97 ? 0.724 13.641 -2.111 1 98.94 97 THR B O 1
ATOM 2014 N N . ALA B 1 98 ? 0.394 11.492 -1.434 1 98.94 98 ALA B N 1
ATOM 2015 C CA . ALA B 1 98 ? 1.355 11.555 -0.335 1 98.94 98 ALA B CA 1
ATOM 2016 C C . ALA B 1 98 ? 2.707 10.984 -0.755 1 98.94 98 ALA B C 1
ATOM 2018 O O . ALA B 1 98 ? 2.771 9.914 -1.367 1 98.94 98 ALA B O 1
ATOM 2019 N N . VAL B 1 99 ? 3.752 11.727 -0.449 1 98.94 99 VAL B N 1
ATOM 2020 C CA . VAL B 1 99 ? 5.113 11.289 -0.746 1 98.94 99 VAL B CA 1
ATOM 2021 C C . VAL B 1 99 ? 5.918 11.188 0.549 1 98.94 99 VAL B C 1
ATOM 2023 O O . VAL B 1 99 ? 5.957 12.133 1.337 1 98.94 99 VAL B O 1
ATOM 2026 N N . ALA B 1 100 ? 6.508 10.016 0.757 1 98.88 100 ALA B N 1
ATOM 2027 C CA . ALA B 1 100 ? 7.266 9.766 1.98 1 98.88 100 ALA B CA 1
ATOM 2028 C C . ALA B 1 100 ? 8.742 10.086 1.786 1 98.88 100 ALA B C 1
ATOM 2030 O O . ALA B 1 100 ? 9.18 10.398 0.675 1 98.88 100 ALA B O 1
ATOM 2031 N N . LEU B 1 101 ? 9.484 10.078 2.887 1 98.56 101 LEU B N 1
ATOM 2032 C CA . LEU B 1 101 ? 10.922 10.344 2.902 1 98.56 101 LEU B CA 1
ATOM 2033 C C . LEU B 1 101 ? 11.664 9.344 2.021 1 98.56 101 LEU B C 1
ATOM 2035 O O . LEU B 1 101 ? 12.719 9.664 1.468 1 98.56 101 LEU B O 1
ATOM 2039 N N . ASN B 1 102 ? 11.0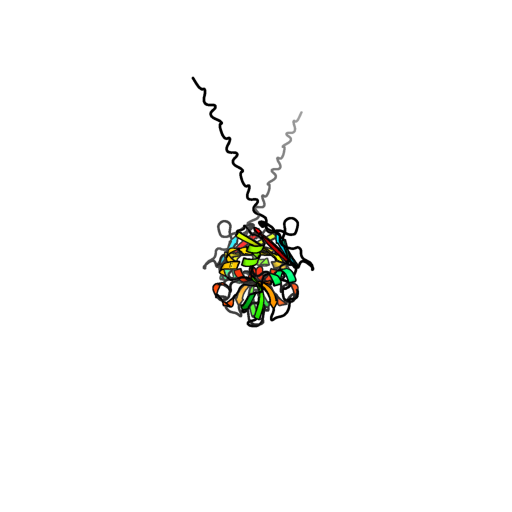86 8.156 1.858 1 97.62 102 ASN B N 1
ATOM 2040 C CA . ASN B 1 102 ? 11.711 7.133 1.023 1 97.62 102 ASN B CA 1
ATOM 2041 C C . ASN B 1 102 ? 11.102 7.105 -0.376 1 97.62 102 ASN B C 1
ATOM 2043 O O . ASN B 1 102 ? 11.195 6.098 -1.079 1 97.62 102 ASN B O 1
ATOM 2047 N N . ASP B 1 103 ? 10.305 8.062 -0.721 1 97.81 103 ASP B N 1
ATOM 2048 C CA . ASP B 1 103 ? 9.711 8.281 -2.035 1 97.81 103 ASP B CA 1
ATOM 2049 C C . ASP B 1 103 ? 8.523 7.352 -2.264 1 97.81 103 ASP B C 1
ATOM 2051 O O . ASP B 1 103 ? 8.047 7.211 -3.393 1 97.81 103 ASP B O 1
ATOM 2055 N N . TYR B 1 104 ? 8.117 6.641 -1.216 1 98.5 104 TYR B N 1
ATOM 2056 C CA . TYR B 1 104 ? 6.836 5.953 -1.316 1 98.5 104 TYR B CA 1
ATOM 2057 C C . TYR B 1 104 ? 5.723 6.93 -1.683 1 98.5 104 TYR B C 1
ATOM 2059 O O . TYR B 1 104 ? 5.66 8.039 -1.152 1 98.5 104 TYR B O 1
ATOM 2067 N N . VAL B 1 105 ? 4.871 6.422 -2.59 1 98.5 105 VAL B N 1
ATOM 2068 C CA . VAL B 1 105 ? 3.793 7.281 -3.066 1 98.5 105 VAL B CA 1
ATOM 2069 C C . VAL B 1 105 ? 2.451 6.574 -2.879 1 98.5 105 VAL B C 1
ATOM 2071 O O . VAL B 1 105 ? 2.314 5.395 -3.209 1 98.5 105 VAL B O 1
ATOM 2074 N N . SER B 1 106 ? 1.537 7.312 -2.346 1 98.44 106 SER B N 1
ATOM 2075 C CA . SER B 1 106 ? 0.157 6.844 -2.277 1 98.44 106 SER B CA 1
ATOM 2076 C C . SER B 1 106 ? -0.825 7.961 -2.609 1 98.44 106 SER B C 1
ATOM 2078 O O . SER B 1 106 ? -0.584 9.125 -2.281 1 98.44 106 SER B O 1
ATOM 2080 N N . THR B 1 107 ? -1.913 7.578 -3.244 1 98.62 107 THR B N 1
ATOM 2081 C CA . THR B 1 107 ? -2.963 8.539 -3.561 1 98.62 107 THR B CA 1
ATOM 2082 C C . THR B 1 107 ? -4.203 8.289 -2.705 1 98.62 107 THR B C 1
ATOM 2084 O O . THR B 1 107 ? -4.684 7.156 -2.619 1 98.62 107 THR B O 1
ATOM 2087 N N . ILE B 1 108 ? -4.695 9.344 -2.111 1 98.88 108 ILE B N 1
ATOM 2088 C CA . ILE B 1 108 ? -5.816 9.281 -1.182 1 98.88 108 ILE B CA 1
ATOM 2089 C C . ILE B 1 108 ? -6.957 10.164 -1.682 1 98.88 108 ILE B C 1
ATOM 2091 O O . ILE B 1 108 ? -6.75 11.352 -1.967 1 98.88 108 ILE B O 1
ATOM 2095 N N . PRO B 1 109 ? -8.172 9.641 -1.8 1 98.88 109 PRO B N 1
ATOM 2096 C CA . PRO B 1 109 ? -9.297 10.539 -2.07 1 98.88 109 PRO B CA 1
ATOM 2097 C C . PRO B 1 109 ? -9.5 11.57 -0.967 1 98.88 109 PRO B C 1
ATOM 2099 O O . PRO B 1 109 ? -9.516 11.219 0.216 1 98.88 109 PRO B O 1
ATOM 2102 N N . ILE B 1 110 ? -9.703 12.805 -1.343 1 98.69 110 ILE B N 1
ATOM 2103 C CA . ILE B 1 110 ? -9.867 13.875 -0.359 1 98.69 110 ILE B CA 1
ATOM 2104 C C . ILE B 1 110 ? -11.094 13.586 0.505 1 98.69 110 ILE B C 1
ATOM 2106 O O . ILE B 1 110 ? -11.102 13.883 1.702 1 98.69 110 ILE B O 1
ATOM 2110 N N . GLU B 1 111 ? -12.094 12.922 -0.069 1 98.5 111 GLU B N 1
ATOM 2111 C CA . GLU B 1 111 ? -13.328 12.625 0.653 1 98.5 111 GLU B CA 1
ATOM 2112 C C . GLU B 1 111 ? -13.062 11.727 1.854 1 98.5 111 GLU B C 1
ATOM 2114 O O . GLU B 1 111 ? -13.844 11.711 2.809 1 98.5 111 GLU B O 1
ATOM 2119 N N . ASP B 1 112 ? -12.016 10.922 1.776 1 98.75 112 ASP B N 1
ATOM 2120 C CA . ASP B 1 112 ? -11.672 10.039 2.889 1 98.75 112 ASP B CA 1
ATOM 2121 C C . ASP B 1 112 ? -11.445 10.836 4.172 1 98.75 112 ASP B C 1
ATOM 2123 O O . ASP B 1 112 ? -11.789 10.383 5.262 1 98.75 112 ASP B O 1
ATOM 2127 N N . PHE B 1 113 ? -10.852 12.023 4.023 1 98.88 113 PHE B N 1
ATOM 2128 C CA . PHE B 1 113 ? -10.383 12.766 5.184 1 98.88 113 PHE B CA 1
ATOM 2129 C C . PHE B 1 113 ? -11.539 13.109 6.113 1 98.88 113 PHE B C 1
ATOM 2131 O O . PHE B 1 113 ? -11.469 12.875 7.32 1 98.88 113 PHE B O 1
ATOM 2138 N N . LYS B 1 114 ? -12.594 13.609 5.527 1 98.31 114 LYS B N 1
ATOM 2139 C CA . LYS B 1 114 ? -13.766 13.953 6.328 1 98.31 114 LYS B CA 1
ATOM 2140 C C . LYS B 1 114 ? -14.586 12.711 6.66 1 98.31 114 LYS B C 1
ATOM 2142 O O . LYS B 1 114 ? -15.031 12.539 7.801 1 98.31 114 LYS B O 1
ATOM 2147 N N . LYS B 1 115 ? -14.742 11.812 5.715 1 98.44 115 LYS B N 1
ATOM 2148 C CA . LYS B 1 115 ? -15.602 10.648 5.867 1 98.44 115 LYS B CA 1
ATOM 2149 C C . LYS B 1 115 ? -15.117 9.758 7.016 1 98.44 115 LYS B C 1
ATOM 2151 O O . LYS B 1 115 ? -15.93 9.219 7.77 1 98.44 115 LYS B O 1
ATOM 2156 N N . PHE B 1 116 ? -13.766 9.625 7.141 1 98.69 116 PHE B N 1
ATOM 2157 C CA . PHE B 1 116 ? -13.242 8.641 8.086 1 98.69 116 PHE B CA 1
ATOM 2158 C C . PHE B 1 116 ? -12.453 9.32 9.195 1 98.69 116 PHE B C 1
ATOM 2160 O O . PHE B 1 116 ? -11.859 8.656 10.039 1 98.69 116 PHE B O 1
ATOM 2167 N N . ASN B 1 117 ? -12.438 10.664 9.172 1 98.25 117 ASN B N 1
ATOM 2168 C CA . ASN B 1 117 ? -11.695 11.414 10.18 1 98.25 117 ASN B CA 1
ATOM 2169 C C . ASN B 1 117 ? -10.219 11.016 10.195 1 98.25 117 ASN B C 1
ATOM 2171 O O . ASN B 1 117 ? -9.68 10.664 11.242 1 98.25 117 ASN B O 1
ATOM 2175 N N . VAL B 1 118 ? -9.586 11.047 9.031 1 98.94 118 VAL B N 1
ATOM 2176 C CA . VAL B 1 118 ? -8.18 10.688 8.875 1 98.94 118 VAL B CA 1
ATOM 2177 C C . VAL B 1 118 ? -7.293 11.781 9.461 1 98.94 118 VAL B C 1
ATOM 2179 O O . VAL B 1 118 ? -7.551 12.969 9.258 1 98.94 118 VAL B O 1
ATOM 2182 N N . ILE B 1 119 ? -6.227 11.367 10.172 1 98.94 119 ILE B N 1
ATOM 2183 C CA . ILE B 1 119 ? -5.324 12.367 10.742 1 98.94 119 ILE B CA 1
ATOM 2184 C C . ILE B 1 119 ? -3.922 12.172 10.172 1 98.94 119 ILE B C 1
ATOM 2186 O O . ILE B 1 119 ? -3.6 11.102 9.648 1 98.94 119 ILE B O 1
ATOM 2190 N N . LEU B 1 120 ? -3.234 13.227 10.133 1 99 120 LEU B N 1
ATOM 2191 C CA . LEU B 1 120 ? -1.782 13.18 10 1 99 120 LEU B CA 1
ATOM 2192 C C . LEU B 1 120 ? -1.114 13.148 11.375 1 99 120 LEU B C 1
ATOM 2194 O O . LEU B 1 120 ? -0.988 14.188 12.031 1 99 120 LEU B O 1
ATOM 2198 N N . ALA B 1 121 ? -0.708 12 11.75 1 98.94 121 ALA B N 1
ATOM 2199 C CA . ALA B 1 121 ? -0.212 11.766 13.102 1 98.94 121 ALA B CA 1
ATOM 2200 C C . ALA B 1 121 ? 1.195 12.328 13.281 1 98.94 121 ALA B C 1
ATOM 2202 O O . ALA B 1 121 ? 2.021 12.25 12.367 1 98.94 121 ALA B O 1
ATOM 2203 N N . ILE B 1 122 ? 1.397 12.797 14.453 1 98.94 122 ILE B N 1
ATOM 2204 C CA . ILE B 1 122 ? 2.672 13.391 14.852 1 98.94 122 ILE B CA 1
ATOM 2205 C C . ILE B 1 122 ? 3.258 12.602 16.031 1 98.94 122 ILE B C 1
ATOM 2207 O O . ILE B 1 122 ? 4.477 12.43 16.109 1 98.94 122 ILE B O 1
ATOM 2211 N N . LYS B 1 123 ? 2.393 12.086 16.891 1 98.94 123 LYS B N 1
ATOM 2212 C CA . LYS B 1 123 ? 2.809 11.367 18.094 1 98.94 123 LYS B CA 1
ATOM 2213 C C . LYS B 1 123 ? 2.217 9.961 18.125 1 98.94 123 LYS B C 1
ATOM 2215 O O . LYS B 1 123 ? 1.097 9.742 17.656 1 98.94 123 LYS B O 1
ATOM 2220 N N . LEU B 1 124 ? 2.984 9.086 18.641 1 98.88 124 LEU B N 1
ATOM 2221 C CA . LEU B 1 124 ? 2.598 7.727 18.984 1 98.88 124 LEU B CA 1
ATOM 2222 C C . LEU B 1 124 ? 2.746 7.48 20.484 1 98.88 124 LEU B C 1
ATOM 2224 O O . LEU B 1 124 ? 3.842 7.613 21.031 1 98.88 124 LEU B O 1
ATOM 2228 N N . ASP B 1 125 ? 1.595 7.242 21.109 1 98.62 125 ASP B N 1
ATOM 2229 C CA . ASP B 1 125 ? 1.55 7 22.547 1 98.62 125 ASP B CA 1
ATOM 2230 C C . ASP B 1 125 ? 2.236 8.133 23.312 1 98.62 125 ASP B C 1
ATOM 2232 O O . ASP B 1 125 ? 3.057 7.879 24.188 1 98.62 125 ASP B O 1
ATOM 2236 N N . GLY B 1 126 ? 1.996 9.242 22.875 1 98.5 126 GLY B N 1
ATOM 2237 C CA . GLY B 1 126 ? 2.363 10.438 23.625 1 98.5 126 GLY B CA 1
ATOM 2238 C C . GLY B 1 126 ? 3.729 10.977 23.234 1 98.5 126 GLY B C 1
ATOM 2239 O O . GLY B 1 126 ? 4.105 12.078 23.656 1 98.5 126 GLY B O 1
ATOM 2240 N N . ASN B 1 127 ? 4.426 10.281 22.422 1 98.69 127 ASN B N 1
ATOM 2241 C CA . ASN B 1 127 ? 5.773 10.695 22.047 1 98.69 127 ASN B CA 1
ATOM 2242 C C . ASN B 1 127 ? 5.863 11.039 20.562 1 98.69 127 ASN B C 1
ATOM 2244 O O . ASN B 1 127 ? 5.238 10.383 19.734 1 98.69 127 ASN B O 1
ATOM 2248 N N . TYR B 1 128 ? 6.688 12.047 20.266 1 98.88 128 TYR B N 1
ATOM 2249 C CA . TYR B 1 128 ? 6.934 12.367 18.875 1 98.88 128 TYR B CA 1
ATOM 2250 C C . TYR B 1 128 ? 7.496 11.156 18.125 1 98.88 128 TYR B C 1
ATOM 2252 O O . TYR B 1 128 ? 8.43 10.508 18.609 1 98.88 128 TYR B O 1
ATOM 2260 N N . MET B 1 129 ? 6.914 10.922 16.969 1 98.81 129 MET B N 1
ATOM 2261 C CA . MET B 1 129 ? 7.363 9.758 16.203 1 98.81 129 MET B CA 1
ATOM 2262 C C . MET B 1 129 ? 8.688 10.047 15.516 1 98.81 129 MET B C 1
ATOM 2264 O O . MET B 1 129 ? 8.836 11.062 14.836 1 98.81 129 MET B O 1
ATOM 2268 N N . THR B 1 130 ? 9.609 9.148 15.688 1 98.31 130 THR B N 1
ATOM 2269 C CA . THR B 1 130 ? 10.859 9.188 14.938 1 98.31 130 THR B CA 1
ATOM 2270 C C . THR B 1 130 ? 10.688 8.531 13.57 1 98.31 130 THR B C 1
ATOM 2272 O O . THR B 1 130 ? 9.648 7.918 13.297 1 98.31 130 THR B O 1
ATOM 2275 N N . VAL B 1 131 ? 11.695 8.672 12.758 1 97.69 131 VAL B N 1
ATOM 2276 C CA . VAL B 1 131 ? 11.656 8.047 11.445 1 97.69 131 VAL B CA 1
ATOM 2277 C C . VAL B 1 131 ? 11.516 6.535 11.594 1 97.69 131 VAL B C 1
ATOM 2279 O O . VAL B 1 131 ? 10.781 5.891 10.844 1 97.69 131 VAL B O 1
ATOM 2282 N N . ARG B 1 132 ? 12.102 5.91 12.586 1 95 132 ARG B N 1
ATOM 2283 C CA . ARG B 1 132 ? 12.047 4.4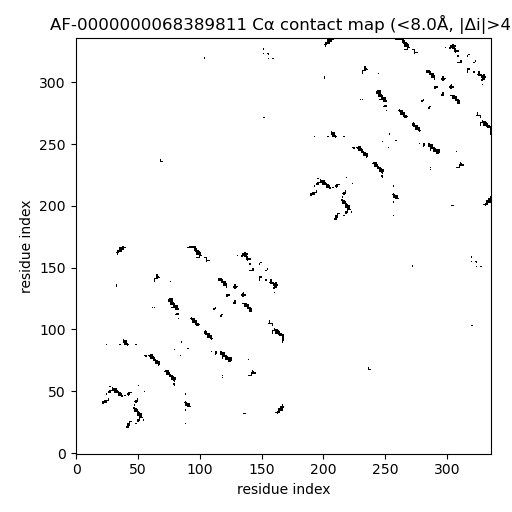77 12.844 1 95 132 ARG B CA 1
ATOM 2284 C C . ARG B 1 132 ? 10.648 4.051 13.258 1 95 132 ARG B C 1
ATOM 2286 O O . ARG B 1 132 ? 10.234 2.914 13.008 1 95 132 ARG B O 1
ATOM 2293 N N . GLU B 1 133 ? 9.953 4.996 13.82 1 96.94 133 GLU B N 1
ATOM 2294 C CA . GLU B 1 133 ? 8.586 4.754 14.266 1 96.94 133 GLU B CA 1
ATOM 2295 C C . GLU B 1 133 ? 7.578 5.234 13.219 1 96.94 133 GLU B C 1
ATOM 2297 O O . GLU B 1 133 ? 6.449 5.594 13.562 1 96.94 133 GLU B O 1
ATOM 2302 N N . LYS B 1 134 ? 8.023 5.43 12.055 1 97.94 134 LYS B N 1
ATOM 2303 C CA . LYS B 1 134 ? 7.164 5.758 10.922 1 97.94 134 LYS B CA 1
ATOM 2304 C C . LYS B 1 134 ? 6.801 7.238 10.914 1 97.94 134 LYS B C 1
ATOM 2306 O O . LYS B 1 134 ? 5.82 7.641 10.281 1 97.94 134 LYS B O 1
ATOM 2311 N N . GLY B 1 135 ? 7.559 8.031 11.68 1 98.69 135 GLY B N 1
ATOM 2312 C CA . GLY B 1 135 ? 7.422 9.477 11.68 1 98.69 135 GLY B CA 1
ATOM 2313 C C . GLY B 1 135 ? 8.32 10.164 10.664 1 98.69 135 GLY B C 1
ATOM 2314 O O . GLY B 1 135 ? 9 9.492 9.875 1 98.69 135 GLY B O 1
ATOM 2315 N N . PRO B 1 136 ? 8.25 11.531 10.672 1 98.81 136 PRO B N 1
ATOM 2316 C CA . PRO B 1 136 ? 7.641 12.422 11.656 1 98.81 136 PRO B CA 1
ATOM 2317 C C . PRO B 1 136 ? 6.129 12.562 11.469 1 98.81 136 PRO B C 1
ATOM 2319 O O . PRO B 1 136 ? 5.438 13.062 12.359 1 98.81 136 PRO B O 1
ATOM 2322 N N . LEU B 1 137 ? 5.707 12.156 10.32 1 98.94 137 LEU B N 1
ATOM 2323 C CA . LEU B 1 137 ? 4.281 12.242 10.023 1 98.94 137 LEU B CA 1
ATOM 2324 C C . LEU B 1 137 ? 3.764 10.93 9.445 1 98.94 137 LEU B C 1
ATOM 2326 O O . LEU B 1 137 ? 4.438 10.297 8.633 1 98.94 137 LEU B O 1
ATOM 2330 N N . PHE B 1 138 ? 2.639 10.5 9.867 1 98.94 138 PHE B N 1
ATOM 2331 C CA . PHE B 1 138 ? 2.035 9.227 9.508 1 98.94 138 PHE B CA 1
ATOM 2332 C C . PHE B 1 138 ? 0.543 9.391 9.242 1 98.94 138 PHE B C 1
ATOM 2334 O O . PHE B 1 138 ? -0.198 9.867 10.102 1 98.94 138 PHE B O 1
ATOM 2341 N N . VAL B 1 139 ? 0.062 9.055 8.016 1 99 139 VAL B N 1
ATOM 2342 C CA . VAL B 1 139 ? -1.367 9.086 7.727 1 99 139 VAL B CA 1
ATOM 2343 C C . VAL B 1 139 ? -2.076 7.957 8.469 1 99 139 VAL B C 1
ATOM 2345 O O . VAL B 1 139 ? -1.734 6.785 8.297 1 99 139 VAL B O 1
ATOM 2348 N N . ILE B 1 140 ? -3.076 8.281 9.258 1 98.94 140 ILE B N 1
ATOM 2349 C CA . ILE B 1 140 ? -3.711 7.27 10.094 1 98.94 140 ILE B CA 1
ATOM 2350 C C . ILE B 1 140 ? -5.227 7.328 9.914 1 98.94 140 ILE B C 1
ATOM 2352 O O . ILE B 1 140 ? -5.836 8.383 10.078 1 98.94 140 ILE B O 1
ATOM 2356 N N . TYR B 1 141 ? -5.781 6.234 9.461 1 98.94 141 TYR B N 1
ATOM 2357 C CA . TYR B 1 141 ? -7.211 5.961 9.539 1 98.94 141 TYR B CA 1
ATOM 2358 C C . TYR B 1 141 ? -7.582 5.348 10.883 1 98.94 141 TYR B C 1
ATOM 2360 O O . TYR B 1 141 ? -6.746 4.723 11.539 1 98.94 141 TYR B O 1
ATOM 2368 N N . PRO B 1 142 ? -8.789 5.559 11.328 1 98.88 142 PRO B N 1
ATOM 2369 C CA . PRO B 1 142 ? -9.266 4.812 12.5 1 98.88 142 PRO B CA 1
ATOM 2370 C C . PRO B 1 142 ? -9.742 3.406 12.141 1 98.88 142 PRO B C 1
ATOM 2372 O O . PRO B 1 142 ? -10.945 3.15 12.102 1 98.88 142 PRO B O 1
ATOM 2375 N N . TYR B 1 143 ? -8.891 2.469 12.039 1 98.56 143 TYR B N 1
ATOM 2376 C CA . TYR B 1 143 ? -9.133 1.164 11.43 1 98.56 143 TYR B CA 1
ATOM 2377 C C . TYR B 1 143 ? -10.172 0.38 12.227 1 98.56 143 TYR B C 1
ATOM 2379 O O . TYR B 1 143 ? -10.898 -0.437 11.664 1 98.56 143 TYR B O 1
ATOM 2387 N N . ASP B 1 144 ? -10.266 0.686 13.516 1 98.25 144 ASP B N 1
ATOM 2388 C CA . ASP B 1 144 ? -11.164 -0.077 14.375 1 98.25 144 ASP B CA 1
ATOM 2389 C C . ASP B 1 144 ? -12.594 0.458 14.281 1 98.25 144 ASP B C 1
ATOM 2391 O O . ASP B 1 144 ? -13.531 -0.172 14.781 1 98.25 144 ASP B O 1
ATOM 2395 N N . SER B 1 145 ? -12.727 1.588 13.641 1 97.81 145 SER B N 1
ATOM 2396 C CA . SER B 1 145 ? -14.039 2.23 13.617 1 97.81 145 SER B CA 1
ATOM 2397 C C . SER B 1 145 ? -14.969 1.553 12.617 1 97.81 145 SER B C 1
ATOM 2399 O O . SER B 1 145 ? -16.188 1.649 12.727 1 97.81 145 SER B O 1
ATOM 2401 N N . ASP B 1 146 ? -14.453 0.933 11.602 1 96.62 146 ASP B N 1
ATOM 2402 C CA . ASP B 1 146 ? -15.18 0.247 10.539 1 96.62 146 ASP B CA 1
ATOM 2403 C C . ASP B 1 146 ? -14.375 -0.927 9.992 1 96.62 146 ASP B C 1
ATOM 2405 O O . ASP B 1 146 ? -13.242 -0.746 9.523 1 96.62 146 ASP B O 1
ATOM 2409 N N . PRO B 1 147 ? -14.992 -2.088 10.031 1 94.94 147 PRO B N 1
ATOM 2410 C CA . PRO B 1 147 ? -14.273 -3.248 9.508 1 94.94 147 PRO B CA 1
ATOM 2411 C C . PRO B 1 147 ? -13.805 -3.051 8.07 1 94.94 147 PRO B C 1
ATOM 2413 O O . PRO B 1 147 ? -12.789 -3.633 7.66 1 94.94 147 PRO B O 1
ATOM 2416 N N . GLU B 1 148 ? -14.5 -2.182 7.359 1 95.12 148 GLU B N 1
ATOM 2417 C CA . GLU B 1 148 ? -14.164 -1.935 5.957 1 95.12 148 GLU B CA 1
ATOM 2418 C C . GLU B 1 148 ? -12.82 -1.23 5.832 1 95.12 148 GLU B C 1
ATOM 2420 O O . GLU B 1 148 ? -12.211 -1.225 4.758 1 95.12 148 GLU B O 1
ATOM 2425 N N . LEU B 1 149 ? -12.375 -0.654 6.93 1 98 149 LEU B N 1
ATOM 2426 C CA . LEU B 1 149 ? -11.117 0.082 6.895 1 98 149 LEU B CA 1
ATOM 2427 C C . LEU B 1 149 ? -9.93 -0.857 7.094 1 98 149 LEU B C 1
ATOM 2429 O O . LEU B 1 149 ? -8.773 -0.445 6.961 1 98 149 LEU B O 1
ATOM 2433 N N . GLN B 1 150 ? -10.258 -2.121 7.398 1 95.94 150 GLN B N 1
ATOM 2434 C CA . GLN B 1 150 ? -9.203 -3.107 7.609 1 95.94 150 GLN B CA 1
ATOM 2435 C C . GLN B 1 150 ? -8.922 -3.893 6.332 1 95.94 150 GLN B C 1
ATOM 2437 O O . GLN B 1 150 ? -8.914 -5.125 6.344 1 95.94 150 GLN B O 1
ATOM 2442 N N . LYS B 1 151 ? -8.719 -3.105 5.281 1 96.19 151 LYS B N 1
ATOM 2443 C CA . LYS B 1 151 ? -8.375 -3.633 3.963 1 96.19 151 LYS B CA 1
ATOM 2444 C C . LYS B 1 151 ? -7.062 -3.045 3.461 1 96.19 151 LYS B C 1
ATOM 2446 O O . LYS B 1 151 ? -6.645 -1.975 3.906 1 96.19 151 LYS B O 1
ATOM 2451 N N . GLN B 1 152 ? -6.48 -3.764 2.484 1 97.06 152 GLN B N 1
ATOM 2452 C CA . GLN B 1 152 ? -5.18 -3.352 1.974 1 97.06 152 GLN B CA 1
ATOM 2453 C C . GLN B 1 152 ? -5.234 -1.937 1.404 1 97.06 152 GLN B C 1
ATOM 2455 O O . GLN B 1 152 ? -4.266 -1.182 1.505 1 97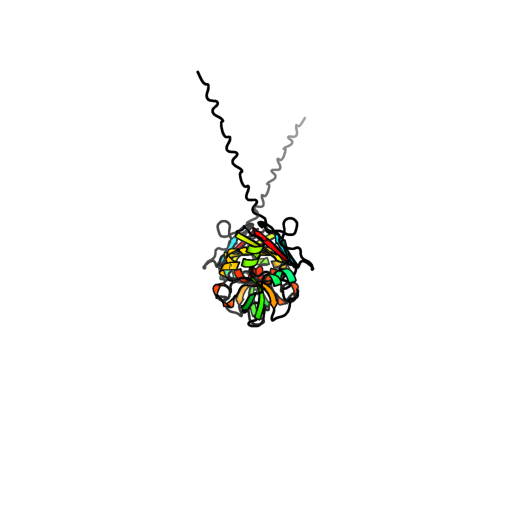.06 152 GLN B O 1
ATOM 2460 N N . THR B 1 153 ? -6.426 -1.57 0.887 1 97.94 153 THR B N 1
ATOM 2461 C CA . THR B 1 153 ? -6.609 -0.25 0.294 1 97.94 153 THR B CA 1
ATOM 2462 C C . THR B 1 153 ? -6.266 0.846 1.298 1 97.94 153 THR B C 1
ATOM 2464 O O . THR B 1 153 ? -5.438 1.715 1.016 1 97.94 153 THR B O 1
ATOM 2467 N N . TYR B 1 154 ? -6.777 0.753 2.447 1 98.5 154 TYR B N 1
ATOM 2468 C CA . TYR B 1 154 ? -6.609 1.82 3.428 1 98.5 154 TYR B CA 1
ATOM 2469 C C . TYR B 1 154 ? -5.25 1.722 4.109 1 98.5 154 TYR B C 1
ATOM 2471 O O . TYR B 1 154 ? -4.652 2.74 4.469 1 98.5 154 TYR B O 1
ATOM 2479 N N . TYR B 1 155 ? -4.723 0.503 4.23 1 98.44 155 TYR B N 1
ATOM 2480 C CA . TYR B 1 155 ? -3.371 0.35 4.758 1 98.44 155 TYR B CA 1
ATOM 2481 C C . TYR B 1 155 ? -2.342 0.953 3.809 1 98.44 155 TYR B C 1
ATOM 2483 O O . TYR B 1 155 ? -1.407 1.628 4.246 1 98.44 155 TYR B O 1
ATOM 2491 N N . SER B 1 156 ? -2.564 0.786 2.529 1 98.31 156 SER B N 1
ATOM 2492 C CA . SER B 1 156 ? -1.628 1.32 1.546 1 98.31 156 SER B CA 1
ATOM 2493 C C . SER B 1 156 ? -1.747 2.836 1.437 1 98.31 156 SER B C 1
ATOM 2495 O O . SER B 1 156 ? -0.767 3.521 1.138 1 98.31 156 SER B O 1
ATOM 2497 N N . ARG B 1 157 ? -2.934 3.344 1.716 1 98.75 157 ARG B N 1
ATOM 2498 C CA . ARG B 1 157 ? -3.15 4.789 1.711 1 98.75 157 ARG B CA 1
ATOM 2499 C C . ARG B 1 157 ? -2.492 5.445 2.918 1 98.75 157 ARG B C 1
ATOM 2501 O O . ARG B 1 157 ? -2.199 6.641 2.898 1 98.75 157 ARG B O 1
ATOM 2508 N N . SER B 1 158 ? -2.201 4.703 3.926 1 98.75 158 SER B N 1
ATOM 2509 C CA . SER B 1 158 ? -1.637 5.203 5.176 1 98.75 158 SER B CA 1
ATOM 2510 C C . SER B 1 158 ? -0.121 5.336 5.082 1 98.75 158 SER B C 1
ATOM 2512 O O . SER B 1 158 ? 0.615 4.59 5.73 1 98.75 158 SER B O 1
ATOM 2514 N N . ALA B 1 159 ? 0.317 6.355 4.344 1 98.88 159 ALA B N 1
ATOM 2515 C CA . ALA B 1 159 ? 1.742 6.57 4.105 1 98.88 159 ALA B CA 1
ATOM 2516 C C . ALA B 1 159 ? 2.471 6.902 5.406 1 98.88 159 ALA B C 1
ATOM 2518 O O . ALA B 1 159 ? 2.018 7.746 6.18 1 98.88 159 ALA B O 1
ATOM 2519 N N . TRP B 1 160 ? 3.58 6.184 5.613 1 98.44 160 TRP B N 1
ATOM 2520 C CA . TRP B 1 160 ? 4.531 6.527 6.664 1 98.44 160 TRP B CA 1
ATOM 2521 C C . TRP B 1 160 ? 5.508 7.598 6.188 1 98.44 160 TRP B C 1
ATOM 2523 O O . TRP B 1 160 ? 5.75 7.734 4.988 1 98.44 160 TRP B O 1
ATOM 2533 N N . GLN B 1 161 ? 6.062 8.406 7.242 1 98.81 161 GLN B N 1
ATOM 2534 C CA . GLN B 1 161 ? 7.164 9.32 6.992 1 98.81 161 GLN B CA 1
ATOM 2535 C C . GLN B 1 161 ? 6.801 10.336 5.91 1 98.81 161 GLN B C 1
ATOM 2537 O O . GLN B 1 161 ? 7.621 10.656 5.047 1 98.81 161 GLN B O 1
ATOM 2542 N N . VAL B 1 162 ? 5.551 10.789 5.957 1 98.94 162 VAL B N 1
ATOM 2543 C CA . VAL B 1 162 ? 5.059 11.719 4.949 1 98.94 162 VAL B CA 1
ATOM 2544 C C . VAL B 1 162 ? 5.902 12.992 4.969 1 98.94 162 VAL B C 1
ATOM 2546 O O . VAL B 1 162 ? 6.176 13.547 6.035 1 98.94 162 VAL B O 1
ATOM 2549 N N . ALA B 1 163 ? 6.324 13.414 3.746 1 98.94 163 ALA B N 1
ATOM 2550 C CA . ALA B 1 163 ? 7.094 14.641 3.584 1 98.94 163 ALA B CA 1
ATOM 2551 C C . ALA B 1 163 ? 6.32 15.672 2.762 1 98.94 163 ALA B C 1
ATOM 2553 O O . ALA B 1 163 ? 6.457 16.875 2.973 1 98.94 163 ALA B O 1
ATOM 2554 N N . LYS B 1 164 ? 5.543 15.133 1.842 1 98.94 164 LYS B N 1
ATOM 2555 C CA . LYS B 1 164 ? 4.809 16 0.93 1 98.94 164 LYS B CA 1
ATOM 2556 C C . LYS B 1 164 ? 3.377 15.516 0.729 1 98.94 164 LYS B C 1
ATOM 2558 O O . LYS B 1 164 ? 3.127 14.305 0.719 1 98.94 164 LYS B O 1
ATOM 2563 N N . LEU B 1 165 ? 2.479 16.391 0.558 1 98.94 165 LEU B N 1
ATOM 2564 C CA . LEU B 1 165 ? 1.131 16.172 0.047 1 98.94 165 LEU B CA 1
ATOM 2565 C C . LEU B 1 165 ? 0.87 17.016 -1.195 1 98.94 165 LEU B C 1
ATOM 2567 O O . LEU B 1 165 ? 1.053 18.234 -1.172 1 98.94 165 LEU B O 1
ATOM 2571 N N . ILE B 1 166 ? 0.516 16.406 -2.248 1 98.94 166 ILE B N 1
ATOM 2572 C CA . ILE B 1 166 ? 0.234 17.094 -3.496 1 98.94 166 ILE B CA 1
ATOM 2573 C C . ILE B 1 166 ? -1.253 16.984 -3.826 1 98.94 166 ILE B C 1
ATOM 2575 O O . ILE B 1 166 ? -1.752 15.906 -4.125 1 98.94 166 ILE B O 1
ATOM 2579 N N . VAL B 1 167 ? -1.913 18.094 -3.775 1 98.88 167 VAL B N 1
ATOM 2580 C CA . VAL B 1 167 ? -3.348 18.156 -4.039 1 98.88 167 VAL B CA 1
ATOM 2581 C C . VAL B 1 167 ? -3.596 18.172 -5.547 1 98.88 167 VAL B C 1
ATOM 2583 O O . VAL B 1 167 ? -3.002 18.969 -6.27 1 98.88 167 VAL B O 1
ATOM 2586 N N . GLU B 1 168 ? -4.508 17.281 -5.941 1 98.25 168 GLU B N 1
ATOM 2587 C CA . GLU B 1 168 ? -4.758 17.156 -7.375 1 98.25 168 GLU B CA 1
ATOM 2588 C C . GLU B 1 168 ? -6.254 17.172 -7.68 1 98.25 168 GLU B C 1
ATOM 2590 O O . GLU B 1 168 ? -7.062 16.703 -6.879 1 98.25 168 GLU B O 1
#

Secondary structure (DSSP, 8-state):
-----------------------PPPPPSS-EEEEEEES-S--SBTTEEEEEHHHHHHT-EEEEEEE-TTSSSEEEEEEEEHHHHHHHTT---SEEEEEETT--EEEEEHHHHHHHT-EEEEEETTEEPPGGGT-S-EEE--GGG-GGGSSHHHHHHS-BSEEEEEE-/----------------------PPPPPPSS-EEEEEEES-S--SBTTEEEEEHHHHHHT-EEEEEEE-TTSSSEEEEEEEEHHHHHHHTT---SEEEEEETT--EEEEEHHHHHHHT-EEEEEETTEEPPGGGT-S-EEE--GGG-GGGSSHHHHHHS-BSEEEEEE-